Protein AF-0000000072504134 (afdb_homodimer)

pLDDT: mean 89.16, std 16.15, range [22.94, 98.81]

Structure (mmCIF, N/CA/C/O backbone):
data_AF-0000000072504134-m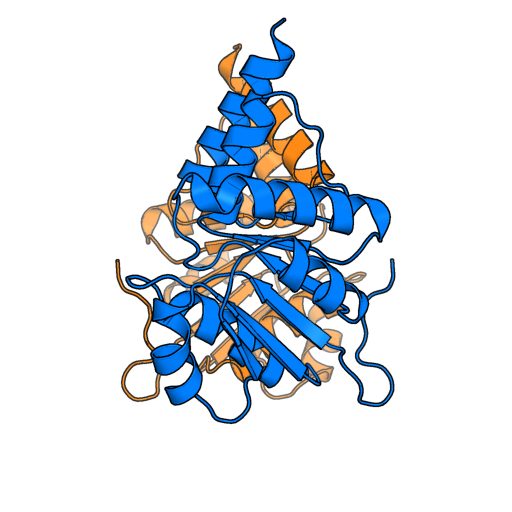odel_v1
#
loop_
_entity.id
_entity.type
_entity.pdbx_description
1 polymer 'ATP-dependent NAD(P)H-hydrate dehydratase'
#
loop_
_atom_site.group_PDB
_atom_site.id
_atom_site.type_symbol
_atom_site.label_atom_id
_atom_site.label_alt_id
_atom_site.label_comp_id
_atom_site.label_asym_id
_atom_site.label_entity_id
_atom_site.label_seq_id
_atom_site.pdbx_PDB_ins_code
_atom_site.Cartn_x
_atom_site.Cartn_y
_atom_site.Cartn_z
_atom_site.occupancy
_atom_site.B_iso_or_equiv
_atom_site.auth_seq_id
_atom_site.auth_comp_id
_atom_site.auth_asym_id
_atom_site.auth_atom_id
_atom_site.pdbx_PDB_model_num
ATOM 1 N N . SER A 1 1 ? -1.983 11.367 -15.93 1 22.95 1 SER A N 1
ATOM 2 C CA . SER A 1 1 ? -2.096 10.773 -14.602 1 22.95 1 SER A CA 1
ATOM 3 C C . SER A 1 1 ? -3.498 10.227 -14.367 1 22.95 1 SER A C 1
ATOM 5 O O . SER A 1 1 ? -4.441 10.992 -14.148 1 22.95 1 SER A O 1
ATOM 7 N N . THR A 1 2 ? -3.998 9.266 -15.164 1 30.47 2 THR A N 1
ATOM 8 C CA . THR A 1 2 ? -5.383 8.812 -15.227 1 30.47 2 THR A CA 1
ATOM 9 C C . THR A 1 2 ? -5.852 8.32 -13.859 1 30.47 2 THR A C 1
ATOM 11 O O . THR A 1 2 ? -5.316 7.348 -13.328 1 30.47 2 THR A O 1
ATOM 14 N N . GLY A 1 3 ? -6.027 9.164 -12.93 1 36.56 3 GLY A N 1
ATOM 15 C CA . GLY A 1 3 ? -6.859 8.82 -11.789 1 36.56 3 GLY A CA 1
ATOM 16 C C . GLY A 1 3 ? -8.016 7.914 -12.141 1 36.56 3 GLY A C 1
ATOM 17 O O . GLY A 1 3 ? -8.828 8.25 -13.008 1 36.56 3 GLY A O 1
ATOM 18 N N . THR A 1 4 ? -7.828 6.664 -12.227 1 39.88 4 THR A N 1
ATOM 19 C CA . THR A 1 4 ? -8.898 5.75 -12.594 1 39.88 4 THR A CA 1
ATOM 20 C C . THR A 1 4 ? -10.188 6.094 -11.852 1 39.88 4 THR A C 1
ATOM 22 O O . THR A 1 4 ? -10.305 5.844 -10.648 1 39.88 4 THR A O 1
ATOM 25 N N . VAL A 1 5 ? -10.664 7.25 -12.039 1 42.56 5 VAL A N 1
ATOM 26 C CA . VAL A 1 5 ? -11.992 7.613 -11.57 1 42.56 5 VAL A CA 1
ATOM 27 C C . VAL A 1 5 ? -13.039 6.695 -12.203 1 42.56 5 VAL A C 1
ATOM 29 O O . VAL A 1 5 ? -12.867 6.246 -13.336 1 42.56 5 VAL A O 1
ATOM 32 N N . CYS A 1 6 ? -13.695 6.008 -11.219 1 49.38 6 CYS A N 1
ATOM 33 C CA . CYS A 1 6 ? -14.859 5.238 -11.641 1 49.38 6 CYS A CA 1
ATOM 34 C C . CYS A 1 6 ? -15.727 6.047 -12.594 1 49.38 6 CYS A C 1
ATOM 36 O O . CYS A 1 6 ? -16.031 7.211 -12.336 1 49.38 6 CYS A O 1
ATOM 38 N N . PHE A 1 7 ? -15.461 5.977 -13.75 1 40.59 7 PHE A N 1
ATOM 39 C CA . PHE A 1 7 ? -16.312 6.652 -14.719 1 40.59 7 PHE A CA 1
ATOM 40 C C . PHE A 1 7 ? -17.656 5.93 -14.852 1 40.59 7 PHE A C 1
ATOM 42 O O . PHE A 1 7 ? -17.688 4.734 -15.148 1 40.59 7 PHE A O 1
ATOM 49 N N . GLN A 1 8 ? -18.641 6.715 -14.812 1 40.34 8 GLN A N 1
ATOM 50 C CA . GLN A 1 8 ? -20.031 6.383 -15.117 1 40.34 8 GLN A CA 1
ATOM 51 C C . GLN A 1 8 ? -20.406 5.016 -14.555 1 40.34 8 GLN A C 1
ATOM 53 O O . GLN A 1 8 ? -21.109 4.238 -15.211 1 40.34 8 GLN A O 1
ATOM 58 N N . GLY A 1 9 ? -19.734 4.551 -13.5 1 47.84 9 GLY A N 1
ATOM 59 C CA . GLY A 1 9 ? -20.172 3.324 -12.859 1 47.84 9 GLY A CA 1
ATOM 60 C C . GLY A 1 9 ? -19.188 2.18 -13.023 1 47.84 9 GLY A C 1
ATOM 61 O O . GLY A 1 9 ? -19.266 1.19 -12.289 1 47.84 9 GLY A O 1
ATOM 62 N N . SER A 1 10 ? -18.453 2.184 -14.133 1 56 10 SER A N 1
ATOM 63 C CA . SER A 1 10 ? -17.516 1.086 -14.359 1 56 10 SER A CA 1
ATOM 64 C C . SER A 1 10 ? -16.156 1.373 -13.719 1 56 10 SER A C 1
ATOM 66 O O . SER A 1 10 ? -15.508 2.359 -14.062 1 56 10 SER A O 1
ATOM 68 N N . CYS A 1 11 ? -15.875 0.73 -12.602 1 68.69 11 CYS A N 1
ATOM 69 C CA . CYS A 1 11 ? -14.664 1 -11.828 1 68.69 11 CYS A CA 1
ATOM 70 C C . CYS A 1 11 ? -13.586 -0.028 -12.133 1 68.69 11 CYS A C 1
ATOM 72 O O . CYS A 1 11 ? -12.633 -0.18 -11.367 1 68.69 11 CYS A O 1
ATOM 74 N N . GLY A 1 12 ? -13.742 -0.829 -13.086 1 90.31 12 GLY A N 1
ATOM 75 C CA . GLY A 1 12 ? -12.688 -1.562 -13.766 1 90.31 12 GLY A CA 1
ATOM 76 C C . GLY A 1 12 ? -12.555 -2.996 -13.289 1 90.31 12 GLY A C 1
ATOM 77 O O . GLY A 1 12 ? -13.297 -3.436 -12.414 1 90.31 12 GLY A O 1
ATOM 78 N N . LYS A 1 13 ? -11.734 -3.818 -13.984 1 97 13 LYS A N 1
ATOM 79 C CA . LYS A 1 13 ? -11.398 -5.215 -13.727 1 97 13 LYS A CA 1
ATOM 80 C C . LYS A 1 13 ? -10.031 -5.336 -13.062 1 97 13 LYS A C 1
ATOM 82 O O . LYS A 1 13 ? -9.047 -4.77 -13.539 1 97 13 LYS A O 1
ATOM 87 N N . ILE A 1 14 ? -10.07 -6.082 -11.914 1 97.88 14 ILE A N 1
ATOM 88 C CA . ILE A 1 14 ? -8.828 -6.211 -11.164 1 97.88 14 ILE A CA 1
ATOM 89 C C . ILE A 1 14 ? -8.43 -7.684 -11.078 1 97.88 14 ILE A C 1
ATOM 91 O O . ILE A 1 14 ? -9.289 -8.555 -10.891 1 97.88 14 ILE A O 1
ATOM 95 N N . ALA A 1 15 ? -7.164 -7.973 -11.234 1 98.75 15 ALA A N 1
ATOM 96 C CA . ALA A 1 15 ? -6.621 -9.312 -11.016 1 98.75 15 ALA A CA 1
ATOM 97 C C . ALA A 1 15 ? -5.707 -9.336 -9.789 1 98.75 15 ALA A C 1
ATOM 99 O O . ALA A 1 15 ? -4.82 -8.484 -9.648 1 98.75 15 ALA A O 1
ATOM 100 N N . VAL A 1 16 ? -6.004 -10.227 -8.945 1 98.81 16 VAL A N 1
ATOM 101 C CA . VAL A 1 16 ? -5.105 -10.539 -7.836 1 98.81 16 VAL A CA 1
ATOM 102 C C . VAL A 1 16 ? -4.418 -11.883 -8.086 1 98.81 16 VAL A C 1
ATOM 104 O O . VAL A 1 16 ? -5.078 -12.922 -8.172 1 98.81 16 VAL A O 1
ATOM 107 N N . ILE A 1 17 ? -3.115 -11.781 -8.289 1 98.81 17 ILE A N 1
ATOM 108 C CA . ILE A 1 17 ? -2.312 -12.984 -8.461 1 98.81 17 ILE A CA 1
ATOM 109 C C . ILE A 1 17 ? -1.691 -13.391 -7.125 1 98.81 17 ILE A C 1
ATOM 111 O O . ILE A 1 17 ? -0.789 -12.711 -6.625 1 98.81 17 ILE A O 1
ATOM 115 N N . GLY A 1 18 ? -2.213 -14.414 -6.555 1 98.44 18 GLY A N 1
ATOM 116 C CA . GLY A 1 18 ? -1.788 -14.844 -5.234 1 98.44 18 GLY A CA 1
ATOM 117 C C . GLY A 1 18 ? -2.588 -16.016 -4.703 1 98.44 18 GLY A C 1
ATOM 118 O O . GLY A 1 18 ? -3.59 -16.422 -5.301 1 98.44 18 GLY A O 1
ATOM 119 N N . GLY A 1 19 ? -2.174 -16.578 -3.662 1 97.75 19 GLY A N 1
ATOM 120 C CA . GLY A 1 19 ? -2.861 -17.703 -3.041 1 97.75 19 GLY A CA 1
ATOM 121 C C . GLY A 1 19 ? -2.127 -19.016 -3.203 1 97.75 19 GLY A C 1
ATOM 122 O O . GLY A 1 19 ? -1.785 -19.422 -4.32 1 97.75 19 GLY A O 1
ATOM 123 N N . SER A 1 20 ? -1.855 -19.578 -2.061 1 96 20 SER A N 1
ATOM 124 C CA . SER A 1 20 ? -1.272 -20.906 -1.947 1 96 20 SER A CA 1
ATOM 125 C C . SER A 1 20 ? -2.025 -21.75 -0.926 1 96 20 SER A C 1
ATOM 127 O O . SER A 1 20 ? -3.002 -21.297 -0.33 1 96 20 SER A O 1
ATOM 129 N N . VAL A 1 21 ? -1.596 -22.953 -0.816 1 91.44 21 VAL A N 1
ATOM 130 C CA . VAL A 1 21 ? -2.289 -23.891 0.056 1 91.44 21 VAL A CA 1
ATOM 131 C C . VAL A 1 21 ? -2.342 -23.344 1.478 1 91.44 21 VAL A C 1
ATOM 133 O O . VAL A 1 21 ? -3.361 -23.453 2.16 1 91.44 21 VAL A O 1
ATOM 136 N N . GLU A 1 22 ? -1.325 -22.656 1.869 1 93.25 22 GLU A N 1
ATOM 137 C CA . GLU A 1 22 ? -1.218 -22.203 3.25 1 93.25 22 GLU A CA 1
ATOM 138 C C . GLU A 1 22 ? -1.8 -20.797 3.408 1 93.25 22 GLU A C 1
ATOM 140 O O . GLU A 1 22 ? -2.162 -20.391 4.516 1 93.25 22 GLU A O 1
ATOM 145 N N . TYR A 1 23 ? -1.966 -20.062 2.295 1 95.69 23 TYR A N 1
ATOM 146 C CA . TYR A 1 23 ? -2.357 -18.656 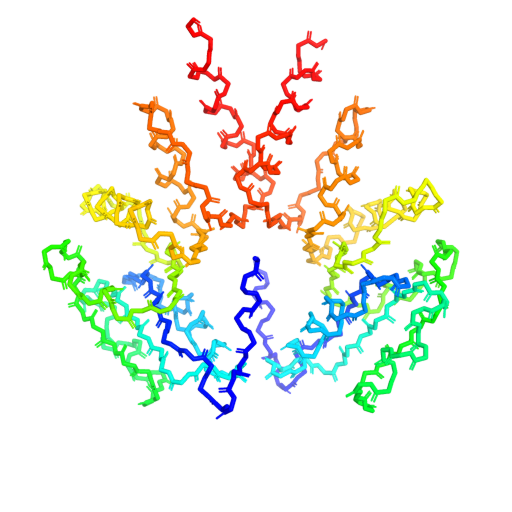2.387 1 95.69 23 TYR A CA 1
ATOM 147 C C . TYR A 1 23 ? -3.471 -18.344 1.397 1 95.69 23 TYR A C 1
ATOM 149 O O . TYR A 1 23 ? -3.213 -17.828 0.307 1 95.69 23 TYR A O 1
ATOM 157 N N . VAL A 1 24 ? -4.691 -18.516 1.845 1 97.38 24 VAL A N 1
ATOM 158 C CA . VAL A 1 24 ? -5.84 -18.328 0.964 1 97.38 24 VAL A CA 1
ATOM 159 C C . VAL A 1 24 ? -6.559 -17.031 1.332 1 97.38 24 VAL A C 1
ATOM 161 O O . VAL A 1 24 ? -7.242 -16.422 0.496 1 97.38 24 VAL A O 1
ATOM 164 N N . GLY A 1 25 ? -6.348 -16.531 2.551 1 97.19 25 GLY A N 1
ATOM 165 C CA . GLY A 1 25 ? -7.027 -15.336 3.025 1 97.19 25 GLY A CA 1
ATOM 166 C C . GLY A 1 25 ? -6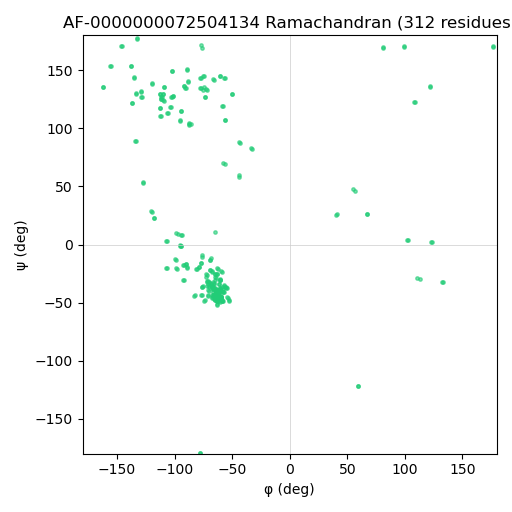.547 -14.062 2.344 1 97.19 25 GLY A C 1
ATOM 167 O O . GLY A 1 25 ? -7.359 -13.227 1.944 1 97.19 25 GLY A O 1
ATOM 168 N N . ALA A 1 26 ? -5.25 -13.984 2.107 1 97.56 26 ALA A N 1
ATOM 169 C CA . ALA A 1 26 ? -4.637 -12.758 1.61 1 97.56 26 ALA A CA 1
ATOM 170 C C . ALA A 1 26 ? -5.172 -12.398 0.225 1 97.56 26 ALA A C 1
ATOM 172 O O . ALA A 1 26 ? -5.672 -11.297 0.011 1 97.56 26 ALA A O 1
ATOM 173 N N . PRO A 1 27 ? -5.152 -13.328 -0.746 1 98.44 27 PRO A N 1
ATOM 174 C CA . PRO A 1 27 ? -5.691 -12.977 -2.059 1 98.44 27 PRO A CA 1
ATOM 175 C C . PRO A 1 27 ? -7.199 -12.711 -2.025 1 98.44 27 PRO A C 1
ATOM 177 O O . PRO A 1 27 ? -7.699 -11.867 -2.766 1 98.44 27 PRO A O 1
ATOM 180 N N . TYR A 1 28 ? -7.949 -13.445 -1.13 1 98.31 28 TYR A N 1
ATOM 181 C CA . TYR A 1 28 ? -9.383 -13.219 -0.981 1 98.31 28 TYR A CA 1
ATOM 182 C C . TYR A 1 28 ? -9.664 -11.797 -0.515 1 98.31 28 TYR A C 1
ATOM 184 O O . TYR A 1 28 ? -10.461 -11.086 -1.133 1 98.31 28 TYR A O 1
ATOM 192 N N . PHE A 1 29 ? -8.953 -11.352 0.458 1 97 29 PHE A N 1
ATOM 193 C CA . PHE A 1 29 ? -9.219 -10.039 1.026 1 97 29 PHE A CA 1
ATOM 194 C C . PHE A 1 29 ? -8.82 -8.938 0.05 1 97 29 PHE A C 1
ATOM 196 O O . PHE A 1 29 ? -9.484 -7.898 -0.024 1 97 29 PHE A O 1
ATOM 203 N N . ALA A 1 30 ? -7.738 -9.195 -0.676 1 97.75 30 ALA A N 1
ATOM 204 C CA . ALA A 1 30 ? -7.336 -8.211 -1.678 1 97.75 30 ALA A CA 1
ATOM 205 C C . ALA A 1 30 ? -8.414 -8.047 -2.746 1 97.75 30 ALA A C 1
ATOM 207 O O . ALA A 1 30 ? -8.805 -6.926 -3.076 1 97.75 30 ALA A O 1
ATOM 208 N N . ALA A 1 31 ? -8.969 -9.125 -3.162 1 98.25 31 ALA A N 1
ATOM 209 C CA . ALA A 1 31 ? -9.938 -9.102 -4.254 1 98.25 31 ALA A CA 1
ATOM 210 C C . ALA A 1 31 ? -11.289 -8.586 -3.773 1 98.25 31 ALA A C 1
ATOM 212 O O . ALA A 1 31 ? -11.898 -7.73 -4.422 1 98.25 31 ALA A O 1
ATOM 213 N N . ILE A 1 32 ? -11.711 -9.047 -2.611 1 97.62 32 ILE A N 1
ATOM 214 C CA . ILE A 1 32 ? -13.023 -8.664 -2.115 1 97.62 32 ILE A CA 1
ATOM 215 C C . ILE A 1 32 ? -13.039 -7.176 -1.776 1 97.62 32 ILE A C 1
ATOM 217 O O . ILE A 1 32 ? -14.055 -6.5 -1.95 1 97.62 32 ILE A O 1
ATOM 221 N N . SER A 1 33 ? -11.922 -6.672 -1.264 1 96.56 33 SER A N 1
ATOM 222 C CA . SER A 1 33 ? -11.805 -5.25 -0.966 1 96.56 33 SER A CA 1
ATOM 223 C C . SER A 1 33 ? -11.961 -4.406 -2.227 1 96.56 33 SER A C 1
ATOM 225 O O . SER A 1 33 ? -12.617 -3.359 -2.199 1 96.56 33 SER A O 1
ATOM 227 N N . ALA A 1 34 ? -11.398 -4.883 -3.334 1 96.5 34 ALA A N 1
ATOM 228 C CA . ALA A 1 34 ? -11.531 -4.16 -4.598 1 96.5 34 ALA A CA 1
ATOM 229 C C . ALA A 1 34 ? -12.992 -4.07 -5.023 1 96.5 34 ALA A C 1
ATOM 231 O O . ALA A 1 34 ? -13.453 -3.014 -5.457 1 96.5 34 ALA A O 1
ATOM 232 N N . LEU A 1 35 ? -13.711 -5.168 -4.848 1 95.94 35 LEU A N 1
ATOM 233 C CA . LEU A 1 35 ? -15.133 -5.164 -5.184 1 95.94 35 LEU A CA 1
ATOM 234 C C . LEU A 1 35 ? -15.898 -4.199 -4.285 1 95.94 35 LEU A C 1
ATOM 236 O O . LEU A 1 35 ? -16.703 -3.402 -4.773 1 95.94 35 LEU A O 1
ATOM 240 N N . LYS A 1 36 ? -15.578 -4.238 -3.027 1 94.19 36 LYS A N 1
ATOM 241 C CA . LYS A 1 36 ? -16.266 -3.389 -2.062 1 94.19 36 LYS A CA 1
ATOM 242 C C . LYS A 1 36 ? -16 -1.912 -2.338 1 94.19 36 LYS A C 1
ATOM 244 O O . LYS A 1 36 ? -16.812 -1.052 -2.008 1 94.19 36 LYS A O 1
ATOM 249 N N . LEU A 1 37 ? -14.922 -1.701 -2.945 1 94.5 37 LEU A N 1
ATOM 250 C CA . LEU A 1 37 ? -14.539 -0.317 -3.199 1 94.5 37 LEU A CA 1
ATOM 251 C C . LEU A 1 37 ? -14.984 0.122 -4.59 1 94.5 37 LEU A C 1
ATOM 253 O O . LEU A 1 37 ? -14.633 1.217 -5.043 1 94.5 37 LEU A O 1
ATOM 257 N N . GLY A 1 38 ? -15.617 -0.753 -5.379 1 92.31 38 GLY A N 1
ATOM 258 C CA . GLY A 1 38 ? -16.312 -0.288 -6.566 1 92.31 38 GLY A CA 1
ATOM 259 C C . GLY A 1 38 ? -15.828 -0.95 -7.84 1 92.31 38 GLY A C 1
ATOM 260 O O . GLY A 1 38 ? -16.281 -0.617 -8.938 1 92.31 38 GLY A O 1
ATOM 261 N N . ALA A 1 39 ? -14.859 -1.897 -7.723 1 95.62 39 ALA A N 1
ATOM 262 C CA . ALA A 1 39 ? -14.461 -2.639 -8.914 1 95.62 39 ALA A CA 1
ATOM 263 C C . ALA A 1 39 ? -15.633 -3.406 -9.508 1 95.62 39 ALA A C 1
ATOM 265 O O . ALA A 1 39 ? -16.484 -3.92 -8.773 1 95.62 39 ALA A O 1
ATOM 266 N N . ASP A 1 40 ? -15.641 -3.492 -10.867 1 96.19 40 ASP A N 1
ATOM 267 C CA . ASP A 1 40 ? -16.703 -4.219 -11.547 1 96.19 40 ASP A CA 1
ATOM 268 C C . ASP A 1 40 ? -16.531 -5.727 -11.391 1 96.19 40 ASP A C 1
ATOM 270 O O . ASP A 1 40 ? -17.5 -6.441 -11.109 1 96.19 40 ASP A O 1
ATOM 274 N N . LEU A 1 41 ? -15.336 -6.164 -11.641 1 97.12 41 LEU A N 1
ATOM 275 C CA . LEU A 1 41 ? -14.992 -7.578 -11.539 1 97.12 41 LEU A CA 1
ATOM 276 C C . LEU A 1 41 ? -13.656 -7.758 -10.82 1 97.12 41 LEU A C 1
ATOM 278 O O . LEU A 1 41 ? -12.766 -6.918 -10.93 1 97.12 41 LEU A O 1
ATOM 282 N N . ALA A 1 42 ? -13.602 -8.789 -10.07 1 98.19 42 ALA A N 1
ATOM 283 C CA . ALA A 1 42 ? -12.359 -9.148 -9.398 1 98.19 42 ALA A CA 1
ATOM 284 C C . ALA A 1 42 ? -12.008 -10.609 -9.648 1 98.19 42 ALA A C 1
ATOM 286 O O . ALA A 1 42 ? -12.82 -11.508 -9.414 1 98.19 42 ALA A O 1
ATOM 287 N N . TYR A 1 43 ? -10.797 -10.812 -10.125 1 98.69 43 TYR A N 1
ATOM 288 C CA . TYR A 1 43 ? -10.25 -12.133 -10.414 1 98.69 43 TYR A CA 1
ATOM 289 C C . TYR A 1 43 ? -9.164 -12.508 -9.406 1 98.69 43 TYR A C 1
ATOM 291 O O . TYR A 1 43 ? -8.344 -11.664 -9.031 1 98.69 43 TYR A O 1
ATOM 299 N N . VAL A 1 44 ? -9.273 -13.695 -8.992 1 98.81 44 VAL A N 1
ATOM 300 C CA . VAL A 1 44 ? -8.172 -14.266 -8.234 1 98.81 44 VAL A CA 1
ATOM 301 C C . VAL A 1 44 ? -7.52 -15.391 -9.039 1 98.81 44 VAL A C 1
ATOM 303 O O . VAL A 1 44 ? -8.18 -16.359 -9.398 1 98.81 44 VAL A O 1
ATOM 306 N N . ILE A 1 45 ? -6.266 -15.195 -9.359 1 98.81 45 ILE A N 1
ATOM 307 C CA . ILE A 1 45 ? -5.457 -16.219 -10.016 1 98.81 45 ILE A CA 1
ATOM 308 C C . ILE A 1 45 ? -4.508 -16.844 -9 1 98.81 45 ILE A C 1
ATOM 310 O O . ILE A 1 45 ? -3.652 -16.172 -8.43 1 98.81 45 ILE A O 1
ATOM 314 N N . CYS A 1 46 ? -4.668 -18.156 -8.781 1 98.62 46 CYS A N 1
ATOM 315 C CA . CYS A 1 46 ? -3.998 -18.734 -7.625 1 98.62 46 CYS A CA 1
ATOM 316 C C . CYS A 1 46 ? -3.549 -20.172 -7.914 1 98.62 46 CYS A C 1
ATOM 318 O O . CYS A 1 46 ? -3.803 -20.688 -9 1 98.62 46 CYS A O 1
ATOM 320 N N . ALA A 1 47 ? -2.773 -20.688 -7.004 1 98.06 47 ALA A N 1
ATOM 321 C CA . ALA A 1 47 ? -2.416 -22.109 -7.09 1 98.06 47 ALA A CA 1
ATOM 322 C C . ALA A 1 47 ? -3.662 -22.984 -7.121 1 98.06 47 ALA A C 1
ATOM 324 O O . ALA A 1 47 ? -4.637 -22.719 -6.414 1 98.06 47 ALA A O 1
ATOM 325 N N . PRO A 1 48 ? -3.578 -24.047 -7.91 1 97.75 48 PRO A N 1
ATOM 326 C CA . PRO A 1 48 ? -4.754 -24.906 -8.055 1 97.75 48 PRO A CA 1
ATOM 327 C C . PRO A 1 48 ? -5.293 -25.406 -6.711 1 97.75 48 PRO A C 1
ATOM 329 O O . PRO A 1 48 ? -6.508 -25.469 -6.512 1 97.75 48 PRO A O 1
ATOM 332 N N . GLU A 1 49 ? -4.426 -25.719 -5.762 1 97.44 49 GLU A N 1
ATOM 333 C CA . GLU A 1 49 ? -4.816 -26.281 -4.477 1 97.44 49 GLU A CA 1
ATOM 334 C C . GLU A 1 49 ? -5.559 -25.266 -3.625 1 97.44 49 GLU A C 1
ATOM 336 O O . GLU A 1 49 ? -6.34 -25.625 -2.744 1 97.44 49 GLU A O 1
ATOM 341 N N . ALA A 1 50 ? -5.359 -23.969 -3.916 1 98.06 50 ALA A N 1
ATOM 342 C CA . ALA A 1 50 ? -5.957 -22.906 -3.125 1 98.06 50 ALA A CA 1
ATOM 343 C C . ALA A 1 50 ? -7.336 -22.531 -3.662 1 98.06 50 ALA A C 1
ATOM 345 O O . ALA A 1 50 ? -8.148 -21.938 -2.947 1 98.06 50 ALA A O 1
ATOM 346 N N . ALA A 1 51 ? -7.652 -22.828 -4.848 1 98.44 51 ALA A N 1
ATOM 347 C CA . ALA A 1 51 ? -8.789 -22.312 -5.598 1 98.44 51 ALA A CA 1
ATOM 348 C C . ALA A 1 51 ? -10.109 -22.719 -4.953 1 98.44 51 ALA A C 1
ATOM 350 O O . ALA A 1 51 ? -10.984 -21.875 -4.734 1 98.44 51 ALA A O 1
ATOM 351 N N . PRO A 1 52 ? -10.281 -24.031 -4.602 1 98.12 52 PRO A N 1
ATOM 352 C CA . PRO A 1 52 ? -11.57 -24.406 -4.023 1 98.12 52 PRO A CA 1
ATOM 353 C C . PRO A 1 52 ? -11.906 -23.641 -2.752 1 98.12 52 PRO A C 1
ATOM 355 O O . PRO A 1 52 ? -13.055 -23.219 -2.561 1 98.12 52 PRO A O 1
ATOM 358 N N . VAL A 1 53 ? -10.922 -23.453 -1.939 1 98.25 53 VAL A N 1
ATOM 359 C CA . VAL A 1 53 ? -11.141 -22.75 -0.675 1 98.25 53 VAL A CA 1
ATOM 360 C C . VAL A 1 53 ? -11.484 -21.281 -0.943 1 98.25 53 VAL A C 1
ATOM 362 O O . VAL A 1 53 ? -12.469 -20.766 -0.402 1 98.25 53 VAL A O 1
ATOM 365 N N . ILE A 1 54 ? -10.766 -20.609 -1.826 1 98.25 54 ILE A N 1
ATOM 366 C CA . ILE A 1 54 ? -11 -19.203 -2.121 1 98.25 54 ILE A CA 1
ATOM 367 C C . ILE A 1 54 ? -12.383 -19.031 -2.736 1 98.25 54 ILE A C 1
ATOM 369 O O . ILE A 1 54 ? -13.102 -18.078 -2.404 1 98.25 54 ILE A O 1
ATOM 373 N N . LYS A 1 55 ? -12.766 -19.922 -3.609 1 97.81 55 LYS A N 1
ATOM 374 C CA . LYS A 1 55 ? -14.07 -19.875 -4.262 1 97.81 55 LYS A CA 1
ATOM 375 C C . LYS A 1 55 ? -15.203 -19.953 -3.236 1 97.81 55 LYS A C 1
ATOM 377 O O . LYS A 1 55 ? -16.281 -19.406 -3.447 1 97.81 55 LYS A O 1
ATOM 382 N N . SER A 1 56 ? -14.945 -20.609 -2.182 1 98.12 56 SER A N 1
ATOM 383 C CA . SER A 1 56 ? -15.992 -20.844 -1.189 1 98.12 56 SER A CA 1
ATOM 384 C C . SER A 1 56 ? -16.219 -19.609 -0.325 1 98.12 56 SER A C 1
ATOM 386 O O . SER A 1 56 ? -17.25 -19.5 0.349 1 98.12 56 SER A O 1
ATOM 388 N N . PHE A 1 57 ? -15.273 -18.75 -0.306 1 97.5 57 PHE A N 1
ATOM 389 C CA . PHE A 1 57 ? -15.367 -17.578 0.555 1 97.5 57 PHE A CA 1
ATOM 390 C C . PHE A 1 57 ? -16.422 -16.609 0.036 1 97.5 57 PHE A C 1
ATOM 392 O O . PHE A 1 57 ? -17.031 -15.867 0.813 1 97.5 57 PHE A O 1
ATOM 399 N N . SER A 1 58 ? -16.625 -16.562 -1.354 1 97 58 SER A N 1
ATOM 400 C CA . SER A 1 58 ? -17.547 -15.594 -1.933 1 97 58 SER A CA 1
ATOM 401 C C . SER A 1 58 ? -17.938 -15.984 -3.354 1 97 58 SER A C 1
ATOM 403 O O . SER A 1 58 ? -17.078 -16.25 -4.191 1 97 58 SER A O 1
ATOM 405 N N . PRO A 1 59 ? -19.188 -15.906 -3.705 1 96.69 59 PRO A N 1
ATOM 406 C CA . PRO A 1 59 ? -19.625 -16.172 -5.078 1 96.69 59 PRO A CA 1
ATOM 407 C C . PRO A 1 59 ? -19.312 -15.016 -6.027 1 96.69 59 PRO A C 1
ATOM 409 O O . PRO A 1 59 ? -19.438 -15.164 -7.246 1 96.69 59 PRO A O 1
ATOM 412 N N . GLU A 1 60 ? -18.922 -13.914 -5.504 1 97.19 60 GLU A N 1
ATOM 413 C CA . GLU A 1 60 ? -18.734 -12.711 -6.312 1 97.19 60 GLU A CA 1
ATOM 414 C C . GLU A 1 60 ? -17.375 -12.742 -7.031 1 97.19 60 GLU A C 1
ATOM 416 O O . GLU A 1 60 ? -17.172 -12.016 -8.008 1 97.19 60 GLU A O 1
ATOM 421 N N . LEU A 1 61 ? -16.5 -13.555 -6.488 1 97.88 61 LEU A N 1
ATOM 422 C CA . LEU A 1 61 ? -15.148 -13.586 -7.043 1 97.88 61 LEU A CA 1
ATOM 423 C C . LEU A 1 61 ? -15.055 -14.602 -8.18 1 97.88 61 LEU A C 1
ATOM 425 O O . LEU A 1 61 ? -15.641 -15.68 -8.109 1 97.88 61 LEU A O 1
ATOM 429 N N . ILE A 1 62 ? -14.336 -14.203 -9.18 1 98.44 62 ILE A N 1
ATOM 430 C CA . ILE A 1 62 ? -13.969 -15.141 -10.234 1 98.44 62 ILE A CA 1
ATOM 431 C C . ILE A 1 62 ? -12.594 -15.727 -9.945 1 98.44 62 ILE A C 1
ATOM 433 O O . ILE A 1 62 ? -11.594 -15 -9.945 1 98.44 62 ILE A O 1
ATOM 437 N N . VAL A 1 63 ? -12.562 -17 -9.703 1 98.69 63 VAL A N 1
ATOM 438 C CA . VAL A 1 63 ? -11.32 -17.641 -9.273 1 98.69 63 VAL A CA 1
ATOM 439 C C . VAL A 1 63 ? -10.781 -18.531 -10.391 1 98.69 63 VAL A C 1
ATOM 441 O O . VAL A 1 63 ? -11.484 -19.422 -10.883 1 98.69 63 VAL A O 1
ATOM 444 N N . HIS A 1 64 ? -9.562 -18.266 -10.789 1 98.38 64 HIS A N 1
ATOM 445 C CA . HIS A 1 64 ? -8.875 -19.016 -11.828 1 98.38 64 HIS A CA 1
ATOM 446 C C . HIS A 1 64 ? -7.711 -19.828 -11.258 1 98.38 64 HIS A C 1
ATOM 448 O O . HIS A 1 64 ? -6.672 -19.25 -10.914 1 98.38 64 HIS A O 1
ATOM 454 N N . PRO A 1 65 ? -7.836 -21.156 -11.234 1 98.19 65 PRO A N 1
ATOM 455 C CA . PRO A 1 65 ? -6.734 -21.984 -10.742 1 98.19 65 PRO A CA 1
ATOM 456 C C . PRO A 1 65 ? -5.613 -22.141 -11.766 1 98.19 65 PRO A C 1
ATOM 458 O O . PRO A 1 65 ? -5.879 -22.375 -12.953 1 98.19 65 PRO A O 1
ATOM 461 N N . GLY A 1 66 ? -4.363 -21.984 -11.312 1 97.69 66 GLY A N 1
ATOM 462 C CA . GLY A 1 66 ? -3.199 -22.188 -12.156 1 97.69 66 GLY A CA 1
ATOM 463 C C . GLY A 1 66 ? -2.307 -20.969 -12.258 1 97.69 66 GLY A C 1
ATOM 464 O O . GLY A 1 66 ? -2.793 -19.859 -12.469 1 97.69 66 GLY A O 1
ATOM 465 N N . LEU A 1 67 ? -1.056 -21.219 -12.141 1 97.88 67 LEU A N 1
ATOM 466 C CA . LEU A 1 67 ? -0.092 -20.125 -12.156 1 97.88 67 LEU A CA 1
ATOM 467 C C . LEU A 1 67 ? 0.863 -20.25 -13.344 1 97.88 67 LEU A C 1
ATOM 469 O O . LEU A 1 67 ? 1.967 -19.703 -13.32 1 97.88 67 LEU A O 1
ATOM 473 N N . ASP A 1 68 ? 0.4 -20.953 -14.32 1 97.5 68 ASP A N 1
ATOM 474 C CA . ASP A 1 68 ? 1.185 -21.047 -15.547 1 97.5 68 ASP A CA 1
ATOM 475 C C . ASP A 1 68 ? 1.127 -19.75 -16.344 1 97.5 68 ASP A C 1
ATOM 477 O O . ASP A 1 68 ? 0.045 -19.297 -16.719 1 97.5 68 ASP A O 1
ATOM 481 N N . PRO A 1 69 ? 2.273 -19.219 -16.688 1 97.94 69 PRO A N 1
ATOM 482 C CA . PRO A 1 69 ? 2.293 -17.953 -17.406 1 97.94 69 PRO A CA 1
ATOM 483 C C . PRO A 1 69 ? 1.482 -18 -18.703 1 97.94 69 PRO A C 1
ATOM 485 O O . PRO A 1 69 ? 0.822 -17.031 -19.062 1 97.94 69 PRO A O 1
ATOM 488 N N . ASP A 1 70 ? 1.515 -19.109 -19.375 1 97.62 70 ASP A N 1
ATOM 489 C CA . ASP A 1 70 ? 0.833 -19.219 -20.656 1 97.62 70 ASP A CA 1
ATOM 490 C C . ASP A 1 70 ? -0.678 -19.078 -20.484 1 97.62 70 ASP A C 1
ATOM 492 O O . ASP A 1 70 ? -1.369 -18.625 -21.406 1 97.62 70 ASP A O 1
ATOM 496 N N . SER A 1 71 ? -1.143 -19.422 -19.391 1 97.25 71 SER A N 1
ATOM 497 C CA . SER A 1 71 ? -2.572 -19.328 -19.109 1 97.25 71 SER A CA 1
ATOM 498 C C . SER A 1 71 ? -2.924 -18 -18.453 1 97.25 71 SER A C 1
ATOM 500 O O . SER A 1 71 ? -4.023 -17.484 -18.656 1 97.25 71 SER A O 1
ATOM 502 N N . VAL A 1 72 ? -2.031 -17.422 -17.703 1 98.44 72 VAL A N 1
ATOM 503 C CA . VAL A 1 72 ? -2.301 -16.25 -16.875 1 98.44 72 VAL A CA 1
ATOM 504 C C . VAL A 1 72 ? -2.197 -14.984 -17.734 1 98.44 72 VAL A C 1
ATOM 506 O O . VAL A 1 72 ? -3.076 -14.125 -17.688 1 98.44 72 VAL A O 1
ATOM 509 N N . ILE A 1 73 ? -1.172 -14.867 -18.578 1 98.31 73 ILE A N 1
ATOM 510 C CA . ILE A 1 73 ? -0.834 -13.625 -19.266 1 98.31 73 ILE A CA 1
ATOM 511 C C . ILE A 1 73 ? -1.984 -13.219 -20.172 1 98.31 73 ILE A C 1
ATOM 513 O O . ILE A 1 73 ? -2.412 -12.062 -20.172 1 98.31 73 ILE A O 1
ATOM 517 N N . PRO A 1 74 ? -2.623 -14.133 -20.922 1 98.19 74 PRO A N 1
ATOM 518 C CA . PRO A 1 74 ? -3.758 -13.742 -21.75 1 98.19 74 PRO A CA 1
ATOM 519 C C . PRO A 1 74 ? -4.922 -13.172 -20.953 1 98.19 74 PRO A C 1
ATOM 521 O O . PRO A 1 74 ? -5.637 -12.289 -21.422 1 98.19 74 PRO A O 1
ATOM 524 N N . LYS A 1 75 ? -5.109 -13.602 -19.75 1 97.75 75 LYS A N 1
ATOM 525 C CA . LYS A 1 75 ? -6.195 -13.125 -18.891 1 97.75 75 LYS A CA 1
ATOM 526 C C . LYS A 1 75 ? -5.938 -11.703 -18.422 1 97.75 75 LYS A C 1
ATOM 528 O O . LYS A 1 75 ? -6.879 -10.953 -18.125 1 97.75 75 LYS A O 1
ATOM 533 N N . LEU A 1 76 ? -4.672 -11.336 -18.359 1 98.06 76 LEU A N 1
ATOM 534 C CA . LEU A 1 76 ? -4.301 -10.023 -17.844 1 98.06 76 LEU A CA 1
ATOM 535 C C . LEU A 1 76 ? -4.562 -8.93 -18.875 1 98.06 76 LEU A C 1
ATOM 537 O O . LEU A 1 76 ? -4.641 -7.75 -18.531 1 98.06 76 LEU A O 1
ATOM 541 N N . GLU A 1 77 ? -4.746 -9.273 -20.078 1 97.31 77 GLU A N 1
ATOM 542 C CA . GLU A 1 77 ? -4.941 -8.32 -21.172 1 97.31 77 GLU A CA 1
ATOM 543 C C . GLU A 1 77 ? -6.215 -7.5 -20.953 1 97.31 77 GLU A C 1
ATOM 545 O O . GLU A 1 77 ? -6.312 -6.367 -21.438 1 97.31 77 GLU A O 1
ATOM 550 N N . ARG A 1 78 ? -7.094 -7.984 -20.156 1 94.19 78 ARG A N 1
ATOM 551 C CA . ARG A 1 78 ? -8.391 -7.328 -20.016 1 94.19 78 ARG A CA 1
ATOM 552 C C . ARG A 1 78 ? -8.484 -6.621 -18.656 1 94.19 78 ARG A C 1
ATOM 554 O O . ARG A 1 78 ? -9.531 -6.066 -18.328 1 94.19 78 ARG A O 1
ATOM 561 N N . MET A 1 79 ? -7.426 -6.676 -17.953 1 96.5 79 MET A N 1
ATOM 562 C CA . MET A 1 79 ? -7.453 -6.117 -16.609 1 96.5 79 MET A CA 1
ATOM 563 C C . MET A 1 79 ? -7.082 -4.641 -16.625 1 96.5 79 MET A C 1
ATOM 565 O O . MET A 1 79 ? -6.273 -4.207 -17.438 1 96.5 79 MET A O 1
ATOM 569 N N . ASP A 1 80 ? -7.648 -3.984 -15.648 1 95.75 80 ASP A N 1
ATOM 570 C CA . ASP A 1 80 ? -7.352 -2.562 -15.492 1 95.75 80 ASP A CA 1
ATOM 571 C C . ASP A 1 80 ? -6.297 -2.336 -14.414 1 95.75 80 ASP A C 1
ATOM 573 O O . ASP A 1 80 ? -5.684 -1.267 -14.352 1 95.75 80 ASP A O 1
ATOM 577 N N . ALA A 1 81 ? -6.098 -3.283 -13.539 1 96.25 81 ALA A N 1
ATOM 578 C CA . ALA A 1 81 ? -5.082 -3.24 -12.484 1 96.25 81 ALA A CA 1
ATOM 579 C C . ALA A 1 81 ? -4.711 -4.645 -12.023 1 96.25 81 ALA A C 1
ATOM 581 O O . ALA A 1 81 ? -5.512 -5.578 -12.141 1 96.25 81 ALA A O 1
ATOM 582 N N . ILE A 1 82 ? -3.508 -4.77 -11.523 1 97.25 82 ILE A N 1
ATOM 583 C CA . ILE A 1 82 ? -2.994 -6.07 -11.109 1 97.25 82 ILE A CA 1
ATOM 584 C C . ILE A 1 82 ? -2.338 -5.945 -9.734 1 97.25 82 ILE A C 1
ATOM 586 O O . ILE A 1 82 ? -1.601 -4.992 -9.477 1 97.25 82 ILE A O 1
ATOM 590 N N . VAL A 1 83 ? -2.689 -6.785 -8.859 1 98.25 83 VAL A N 1
ATOM 591 C CA . VAL A 1 83 ? -2.002 -6.992 -7.59 1 98.25 83 VAL A CA 1
ATOM 592 C C . VAL A 1 83 ? -1.301 -8.344 -7.598 1 98.25 83 VAL A C 1
ATOM 594 O O . VAL A 1 83 ? -1.904 -9.359 -7.949 1 98.25 83 VAL A O 1
ATOM 597 N N . MET A 1 84 ? -0.053 -8.391 -7.262 1 97.94 84 MET A N 1
ATOM 598 C CA . MET A 1 84 ? 0.665 -9.664 -7.23 1 97.94 84 MET A CA 1
ATOM 599 C C . MET A 1 84 ? 1.392 -9.844 -5.902 1 97.94 84 MET A C 1
ATOM 601 O O . MET A 1 84 ? 2.057 -8.922 -5.422 1 97.94 84 MET A O 1
ATOM 605 N N . GLY A 1 85 ? 1.167 -11.047 -5.383 1 98.19 85 GLY A N 1
ATOM 606 C CA . GLY A 1 85 ? 2.029 -11.352 -4.25 1 98.19 85 GLY A CA 1
ATOM 607 C C . GLY A 1 85 ? 1.274 -11.906 -3.055 1 98.19 85 GLY A C 1
ATOM 608 O O . GLY A 1 85 ? 1.8 -12.734 -2.311 1 98.19 85 GLY A O 1
ATOM 609 N N . PRO A 1 86 ? 0.029 -11.492 -2.822 1 98.38 86 PRO A N 1
ATOM 610 C CA . PRO A 1 86 ? -0.707 -11.922 -1.631 1 98.38 86 PRO A CA 1
ATOM 611 C C . PRO A 1 86 ? -0.794 -13.438 -1.51 1 98.38 86 PRO A C 1
ATOM 613 O O . PRO A 1 86 ? -1.518 -14.086 -2.273 1 98.38 86 PRO A O 1
ATOM 616 N N . GLY A 1 87 ? -0.065 -13.945 -0.605 1 97.44 87 GLY A N 1
ATOM 617 C CA . GLY A 1 87 ? -0.12 -15.367 -0.329 1 97.44 87 GLY A CA 1
ATOM 618 C C . GLY A 1 87 ? 0.408 -16.219 -1.469 1 97.44 87 GLY A C 1
ATOM 619 O O . GLY A 1 87 ? 0.001 -17.375 -1.632 1 97.44 87 GLY A O 1
ATOM 620 N N . LEU A 1 88 ? 1.225 -15.734 -2.236 1 97.12 88 LEU A N 1
ATOM 621 C CA . LEU A 1 88 ? 1.709 -16.406 -3.443 1 97.12 88 LEU A CA 1
ATOM 622 C C . LEU A 1 88 ? 2.625 -17.562 -3.09 1 97.12 88 LEU A C 1
ATOM 624 O O . LEU A 1 88 ? 2.643 -18.578 -3.793 1 97.12 88 LEU A O 1
ATOM 628 N N . GLY A 1 89 ? 3.309 -17.438 -2.041 1 95.06 89 GLY A N 1
ATOM 629 C CA . GLY A 1 89 ? 4.371 -18.375 -1.735 1 95.06 89 GLY A CA 1
ATOM 630 C C . GLY A 1 89 ? 5.66 -18.078 -2.475 1 95.06 89 GLY A C 1
ATOM 631 O O . GLY A 1 89 ? 5.676 -17.297 -3.418 1 95.06 89 GLY A O 1
ATOM 632 N N . ARG A 1 90 ? 6.699 -18.781 -2.057 1 95 90 ARG A N 1
ATOM 633 C CA . ARG A 1 90 ? 8.016 -18.438 -2.578 1 95 90 ARG A CA 1
ATOM 634 C C . ARG A 1 90 ? 8.641 -19.641 -3.295 1 95 90 ARG A C 1
ATOM 636 O O . ARG A 1 90 ? 9.867 -19.766 -3.35 1 95 90 ARG A O 1
ATOM 643 N N . SER A 1 91 ? 7.781 -20.422 -3.807 1 93.62 91 SER A N 1
ATOM 644 C CA . SER A 1 91 ? 8.258 -21.578 -4.578 1 93.62 91 SER A CA 1
ATOM 645 C C . SER A 1 91 ? 8.961 -21.125 -5.852 1 93.62 91 SER A C 1
ATOM 647 O O . SER A 1 91 ? 8.5 -20.219 -6.535 1 93.62 91 SER A O 1
ATOM 649 N N . PRO A 1 92 ? 10.055 -21.828 -6.242 1 93.06 92 PRO A N 1
ATOM 650 C CA . PRO A 1 92 ? 10.75 -21.5 -7.492 1 93.06 92 PRO A CA 1
ATOM 651 C C . PRO A 1 92 ? 9.844 -21.625 -8.719 1 93.06 92 PRO A C 1
ATOM 653 O O . PRO A 1 92 ? 10.102 -20.984 -9.742 1 93.06 92 PRO A O 1
ATOM 656 N N . GLN A 1 93 ? 8.859 -22.375 -8.578 1 92.5 93 GLN A N 1
ATOM 657 C CA . GLN A 1 93 ? 7.957 -22.625 -9.695 1 92.5 93 GLN A CA 1
ATOM 658 C C . GLN A 1 93 ? 7.152 -21.375 -10.031 1 92.5 93 GLN A C 1
ATOM 660 O O . GLN A 1 93 ? 6.559 -21.281 -11.109 1 92.5 93 GLN A O 1
ATOM 665 N N . VAL A 1 94 ? 7.145 -20.375 -9.172 1 95.25 94 VAL A N 1
ATOM 666 C CA . VAL A 1 94 ? 6.367 -19.156 -9.367 1 95.25 94 VAL A CA 1
ATOM 667 C C . VAL A 1 94 ? 7.203 -18.125 -10.117 1 95.25 94 VAL A C 1
ATOM 669 O O . VAL A 1 94 ? 6.664 -17.172 -10.688 1 95.25 94 VAL A O 1
ATOM 672 N N . GLU A 1 95 ? 8.492 -18.312 -10.156 1 93.5 95 GLU A N 1
ATOM 673 C CA . GLU A 1 95 ? 9.43 -17.328 -10.68 1 93.5 95 GLU A CA 1
ATOM 674 C C . GLU A 1 95 ? 9.156 -17.016 -12.148 1 93.5 95 GLU A C 1
ATOM 676 O O . GLU A 1 95 ? 9.109 -15.852 -12.547 1 93.5 95 GLU A O 1
ATOM 681 N N . PRO A 1 96 ? 8.914 -18.062 -12.953 1 95.19 96 PRO A N 1
ATOM 682 C CA . PRO A 1 96 ? 8.625 -17.75 -14.359 1 95.19 96 PRO A CA 1
ATOM 683 C C . PRO A 1 96 ? 7.387 -16.875 -14.531 1 95.19 96 PRO A C 1
ATOM 685 O O . PRO A 1 96 ? 7.363 -15.992 -15.383 1 95.19 96 PRO A O 1
ATOM 688 N N . LEU A 1 97 ? 6.402 -17.109 -13.734 1 96.81 97 LEU A N 1
ATOM 689 C CA . LEU A 1 97 ? 5.203 -16.281 -13.797 1 96.81 97 LEU A CA 1
ATOM 690 C C . LEU A 1 97 ? 5.523 -14.836 -13.398 1 96.81 97 LEU A C 1
ATOM 692 O O . LEU A 1 97 ? 5.113 -13.898 -14.086 1 96.81 97 LEU A O 1
ATOM 696 N N . PHE A 1 98 ? 6.215 -14.75 -12.32 1 95.69 98 PHE A N 1
ATOM 697 C CA . PHE A 1 98 ? 6.594 -13.422 -11.844 1 95.69 98 PHE A CA 1
ATOM 698 C C . PHE A 1 98 ? 7.289 -12.633 -12.945 1 95.69 98 PHE A C 1
ATOM 700 O O . PHE A 1 98 ? 6.91 -11.492 -13.234 1 95.69 98 PHE A O 1
ATOM 707 N N . SER A 1 99 ? 8.195 -13.219 -13.578 1 93.31 99 SER A N 1
ATOM 708 C CA . SER A 1 99 ? 8.977 -12.57 -14.633 1 93.31 99 SER A CA 1
ATOM 709 C C . SER A 1 99 ? 8.086 -12.148 -15.797 1 93.31 99 SER A C 1
ATOM 711 O O . SER A 1 99 ? 8.203 -11.031 -16.312 1 93.31 99 SER A O 1
ATOM 713 N N . LYS A 1 100 ? 7.242 -13.023 -16.219 1 95.12 100 LYS A N 1
ATOM 714 C CA . LYS A 1 100 ? 6.379 -12.75 -17.359 1 95.12 100 LYS A CA 1
ATOM 715 C C . LYS A 1 100 ? 5.359 -11.664 -17.031 1 95.12 100 LYS A C 1
ATOM 717 O O . LYS A 1 100 ? 5.012 -10.852 -17.891 1 95.12 100 LYS A O 1
ATOM 722 N N . VAL A 1 101 ? 4.875 -11.672 -15.758 1 95.81 101 VAL A N 1
ATOM 723 C CA . VAL A 1 101 ? 3.92 -10.648 -15.352 1 95.81 101 VAL A CA 1
ATOM 724 C C . VAL A 1 101 ? 4.605 -9.289 -15.328 1 95.81 101 VAL A C 1
ATOM 726 O O . VAL A 1 101 ? 4.039 -8.289 -15.789 1 95.81 101 VAL A O 1
ATOM 729 N N . VAL A 1 102 ? 5.781 -9.258 -14.805 1 92.81 102 VAL A N 1
ATOM 730 C CA . VAL A 1 102 ? 6.555 -8.016 -14.758 1 92.81 102 VAL A CA 1
ATOM 731 C C . VAL A 1 102 ? 6.781 -7.492 -16.172 1 92.81 102 VAL A C 1
ATOM 733 O O . VAL A 1 102 ? 6.602 -6.301 -16.438 1 92.81 102 VAL A O 1
ATOM 736 N N . GLU A 1 103 ? 7.152 -8.344 -17.047 1 91.94 103 GLU A N 1
ATOM 737 C CA . GLU A 1 103 ? 7.332 -7.961 -18.453 1 91.94 103 GLU A CA 1
ATOM 738 C C . GLU A 1 103 ? 6.039 -7.418 -19.047 1 91.94 103 GLU A C 1
ATOM 740 O O . GLU A 1 103 ? 6.047 -6.402 -19.75 1 91.94 103 GLU A O 1
ATOM 745 N N . PHE A 1 104 ? 4.992 -8.125 -18.781 1 94.5 104 PHE A N 1
ATOM 746 C CA . PHE A 1 104 ? 3.68 -7.742 -19.281 1 94.5 104 PHE A CA 1
ATOM 747 C C . PHE A 1 104 ? 3.299 -6.344 -18.812 1 94.5 104 PHE A C 1
ATOM 749 O O . PHE A 1 104 ? 2.879 -5.504 -19.609 1 94.5 104 PHE A O 1
ATOM 756 N N . VAL A 1 105 ? 3.467 -6.113 -17.484 1 93.31 105 VAL A N 1
ATOM 757 C CA . VAL A 1 105 ? 3.086 -4.844 -16.875 1 93.31 105 VAL A CA 1
ATOM 758 C C . VAL A 1 105 ? 3.947 -3.719 -17.453 1 93.31 105 VAL A C 1
ATOM 760 O O . VAL A 1 105 ? 3.461 -2.607 -17.672 1 93.31 105 VAL A O 1
ATOM 763 N N . GLN A 1 106 ? 5.195 -3.977 -17.641 1 88.62 106 GLN A N 1
ATOM 764 C CA . GLN A 1 106 ? 6.105 -2.992 -18.219 1 88.62 106 GLN A CA 1
ATOM 765 C C . GLN A 1 106 ? 5.656 -2.582 -19.625 1 88.62 106 GLN A C 1
ATOM 767 O O . GLN A 1 106 ? 5.727 -1.405 -19.984 1 88.62 106 GLN A O 1
ATOM 772 N N . LYS A 1 107 ? 5.195 -3.465 -20.359 1 90.62 107 LYS A N 1
ATOM 773 C CA . LYS A 1 107 ? 4.789 -3.229 -21.734 1 90.62 107 LYS A CA 1
ATOM 774 C C . LYS A 1 107 ? 3.451 -2.496 -21.797 1 90.62 107 LYS A C 1
ATOM 776 O O . LYS A 1 107 ? 3.262 -1.607 -22.641 1 90.62 107 LYS A O 1
ATOM 781 N N . LYS A 1 108 ? 2.523 -2.768 -20.922 1 91.38 108 LYS A N 1
ATOM 782 C CA . LYS A 1 108 ? 1.148 -2.289 -21.016 1 91.38 108 LYS A CA 1
ATOM 783 C C . LYS A 1 108 ? 0.923 -1.065 -20.141 1 91.38 108 LYS A C 1
ATOM 785 O O . LYS A 1 108 ? -0.096 -0.383 -20.266 1 91.38 108 LYS A O 1
ATOM 790 N N . ASN A 1 109 ? 1.819 -0.742 -19.234 1 88 109 ASN A N 1
ATOM 791 C CA . ASN A 1 109 ? 1.703 0.376 -18.312 1 88 109 ASN A CA 1
ATOM 792 C C . ASN A 1 109 ? 0.419 0.293 -17.484 1 88 109 ASN A C 1
ATOM 794 O O . ASN A 1 109 ? -0.327 1.27 -17.391 1 88 109 ASN A O 1
ATOM 798 N N . ILE A 1 110 ? 0.147 -0.893 -16.953 1 91.25 110 ILE A N 1
ATOM 799 C CA . ILE A 1 110 ? -1.025 -1.162 -16.141 1 91.25 110 ILE A CA 1
ATOM 800 C C . ILE A 1 110 ? -0.681 -0.942 -14.664 1 91.25 110 ILE A C 1
ATOM 802 O O . ILE A 1 110 ? 0.405 -1.312 -14.211 1 91.25 110 ILE A O 1
ATOM 806 N N . PRO A 1 111 ? -1.63 -0.254 -13.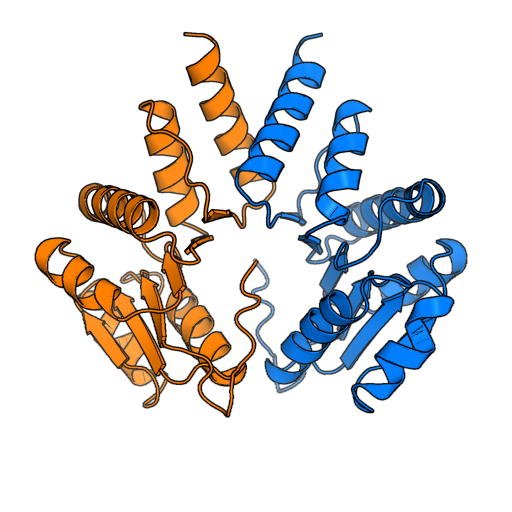906 1 93.06 111 PRO A N 1
ATOM 807 C CA . PRO A 1 111 ? -1.391 -0.157 -12.461 1 93.06 111 PRO A CA 1
ATOM 808 C C . PRO A 1 111 ? -1.081 -1.51 -11.82 1 93.06 111 PRO A C 1
ATOM 810 O O . PRO A 1 111 ? -1.791 -2.488 -12.062 1 93.06 111 PRO A O 1
ATOM 813 N N . PHE A 1 112 ? 0.007 -1.466 -11.086 1 95.81 112 PHE A N 1
ATOM 814 C CA . PHE A 1 112 ? 0.557 -2.715 -10.57 1 95.81 112 PHE A CA 1
ATOM 815 C C . PHE A 1 112 ? 0.986 -2.559 -9.117 1 95.81 112 PHE A C 1
ATOM 817 O O . PHE A 1 112 ? 1.772 -1.667 -8.789 1 95.81 112 PHE A O 1
ATOM 824 N N . VAL A 1 113 ? 0.414 -3.383 -8.25 1 97.06 113 VAL A N 1
ATOM 825 C CA . VAL A 1 113 ? 0.761 -3.359 -6.832 1 97.06 113 VAL A CA 1
ATOM 826 C C . VAL A 1 113 ? 1.478 -4.652 -6.453 1 97.06 113 VAL A C 1
ATOM 828 O O . VAL A 1 113 ? 1.005 -5.746 -6.77 1 97.06 113 VAL A O 1
ATOM 831 N N . MET A 1 114 ? 2.605 -4.543 -5.805 1 96.44 114 MET A N 1
ATOM 832 C CA . MET A 1 114 ? 3.354 -5.695 -5.312 1 96.44 114 MET A CA 1
ATOM 833 C C . MET A 1 114 ? 3.342 -5.742 -3.787 1 96.44 114 MET A C 1
ATOM 835 O O . MET A 1 114 ? 3.695 -4.762 -3.129 1 96.44 114 MET A O 1
ATOM 839 N N . ASP A 1 115 ? 2.918 -6.848 -3.32 1 95.94 115 ASP A N 1
ATOM 840 C CA . ASP A 1 115 ? 2.793 -7.035 -1.878 1 95.94 115 ASP A CA 1
ATOM 841 C C . ASP A 1 115 ? 3.283 -8.422 -1.459 1 95.94 115 ASP A C 1
ATOM 843 O O . ASP A 1 115 ? 3.344 -9.336 -2.279 1 95.94 115 ASP A O 1
ATOM 847 N N . GLY A 1 116 ? 3.707 -8.5 -0.281 1 95.56 116 GLY A N 1
ATOM 848 C CA . GLY A 1 116 ? 4.02 -9.812 0.276 1 95.56 116 GLY A CA 1
ATOM 849 C C . GLY A 1 116 ? 5.078 -10.555 -0.515 1 95.56 116 GLY A C 1
ATOM 850 O O . GLY A 1 116 ? 6.191 -10.055 -0.7 1 95.56 116 GLY A O 1
ATOM 851 N N . ASP A 1 117 ? 4.688 -11.727 -0.979 1 97.12 117 ASP A N 1
ATOM 852 C CA . ASP A 1 117 ? 5.633 -12.586 -1.69 1 97.12 117 ASP A CA 1
ATOM 853 C C . ASP A 1 117 ? 6.043 -11.969 -3.023 1 97.12 117 ASP A C 1
ATOM 855 O O . ASP A 1 117 ? 7.09 -12.305 -3.576 1 97.12 117 ASP A O 1
ATOM 859 N N . GLY A 1 118 ? 5.227 -11.086 -3.586 1 96.38 118 GLY A N 1
ATOM 860 C CA . GLY A 1 118 ? 5.656 -10.336 -4.758 1 96.38 118 GLY A CA 1
ATOM 861 C C . GLY A 1 118 ? 6.91 -9.523 -4.52 1 96.38 118 GLY A C 1
ATOM 862 O O . GLY A 1 118 ? 7.773 -9.43 -5.395 1 96.38 118 GLY A O 1
ATOM 863 N N . LEU A 1 119 ? 7.02 -8.953 -3.34 1 95.44 119 LEU A N 1
ATOM 864 C CA . LEU A 1 119 ? 8.188 -8.164 -2.979 1 95.44 119 LEU A CA 1
ATOM 865 C C . LEU A 1 119 ? 9.422 -9.055 -2.838 1 95.44 119 LEU A C 1
ATOM 867 O O . LEU A 1 119 ? 10.539 -8.625 -3.143 1 95.44 119 LEU A O 1
ATOM 871 N N . TRP A 1 120 ? 9.172 -10.25 -2.379 1 94.94 120 TRP A N 1
ATOM 872 C CA . TRP A 1 120 ? 10.281 -11.195 -2.277 1 94.94 120 TRP A CA 1
ATOM 873 C C . TRP A 1 120 ? 10.859 -11.508 -3.656 1 94.94 120 TRP A C 1
ATOM 875 O O . TRP A 1 120 ? 12.07 -11.453 -3.857 1 94.94 120 TRP A O 1
ATOM 885 N N . PHE A 1 121 ? 10.008 -11.812 -4.586 1 94.75 121 PHE A N 1
ATOM 886 C CA . PHE A 1 121 ? 10.461 -12.109 -5.938 1 94.75 121 PHE A CA 1
ATOM 887 C C . PHE A 1 121 ? 11.117 -10.891 -6.578 1 94.75 121 PHE A C 1
ATOM 889 O O . PHE A 1 121 ? 12.078 -11.023 -7.34 1 94.75 121 PHE A O 1
ATOM 896 N N . LEU A 1 122 ? 10.562 -9.711 -6.305 1 93.19 122 LEU A N 1
ATOM 897 C CA . LEU A 1 122 ? 11.18 -8.484 -6.797 1 93.19 122 LEU A CA 1
ATOM 898 C C . LEU A 1 122 ? 12.609 -8.359 -6.281 1 93.19 122 LEU A C 1
ATOM 900 O O . LEU A 1 122 ? 13.523 -8.023 -7.043 1 93.19 122 LEU A O 1
ATOM 904 N N . ASN A 1 123 ? 12.711 -8.578 -4.988 1 92.38 123 ASN A N 1
ATOM 905 C CA . ASN A 1 123 ? 14.031 -8.539 -4.379 1 92.38 123 ASN A CA 1
ATOM 906 C C . ASN A 1 123 ? 15.008 -9.477 -5.086 1 92.38 123 ASN A C 1
ATOM 908 O O . ASN A 1 123 ? 16.141 -9.102 -5.383 1 92.38 123 ASN A O 1
ATOM 912 N N . GLU A 1 124 ? 14.57 -10.672 -5.352 1 92 124 GLU A N 1
ATOM 913 C CA . GLU A 1 124 ? 15.406 -11.648 -6.043 1 92 124 GLU A CA 1
ATOM 914 C C . GLU A 1 124 ? 15.734 -11.188 -7.461 1 92 124 GLU A C 1
ATOM 916 O O . GLU A 1 124 ? 16.859 -11.398 -7.938 1 92 124 GLU A O 1
ATOM 921 N N . SER A 1 125 ? 14.781 -10.617 -8.062 1 89.81 125 SER A N 1
ATOM 922 C CA . SER A 1 125 ? 14.977 -10.125 -9.422 1 89.81 125 SER A CA 1
ATOM 923 C C . SER A 1 125 ? 15.992 -8.984 -9.453 1 89.81 125 SER A C 1
ATOM 925 O O . SER A 1 125 ? 16.844 -8.922 -10.344 1 89.81 125 SER A O 1
ATOM 927 N N . ILE A 1 126 ? 15.93 -8.078 -8.523 1 86.12 126 ILE A N 1
ATOM 928 C CA . ILE A 1 126 ? 16.859 -6.957 -8.438 1 86.12 126 ILE A CA 1
ATOM 929 C C . ILE A 1 126 ? 18.281 -7.48 -8.258 1 86.12 126 ILE A C 1
ATOM 931 O O . ILE A 1 126 ? 19.219 -6.988 -8.891 1 86.12 126 ILE A O 1
ATOM 935 N N . ARG A 1 127 ? 18.359 -8.422 -7.531 1 85.5 127 ARG A N 1
ATOM 936 C CA . ARG A 1 127 ? 19.672 -9.031 -7.297 1 85.5 127 ARG A CA 1
ATOM 937 C C . ARG A 1 127 ? 20.25 -9.609 -8.586 1 85.5 127 ARG A C 1
ATOM 939 O O . ARG A 1 127 ? 21.469 -9.672 -8.758 1 85.5 127 ARG A O 1
ATOM 946 N N . SER A 1 128 ? 19.312 -9.93 -9.445 1 83.75 128 SER A N 1
ATOM 947 C CA . SER A 1 128 ? 19.734 -10.523 -10.703 1 83.75 128 SER A CA 1
ATOM 948 C C . SER A 1 128 ? 19.875 -9.461 -11.789 1 83.75 128 SER A C 1
ATOM 950 O O . SER A 1 128 ? 20.125 -9.781 -12.953 1 83.75 128 SER A O 1
ATOM 952 N N . GLY A 1 129 ? 19.594 -8.227 -11.523 1 77.12 129 GLY A N 1
ATOM 953 C CA . GLY A 1 129 ? 19.859 -7.129 -12.438 1 77.12 129 GLY A CA 1
ATOM 954 C C . GLY A 1 129 ? 18.625 -6.645 -13.172 1 77.12 129 GLY A C 1
ATOM 955 O O . GLY A 1 129 ? 18.734 -5.922 -14.164 1 77.12 129 GLY A O 1
ATOM 956 N N . ILE A 1 130 ? 17.547 -7.184 -12.844 1 69.38 130 ILE A N 1
ATOM 957 C CA . ILE A 1 130 ? 16.328 -6.777 -13.539 1 69.38 130 ILE A CA 1
ATOM 958 C C . ILE A 1 130 ? 15.883 -5.402 -13.047 1 69.38 130 ILE A C 1
ATOM 960 O O . ILE A 1 130 ? 15.953 -5.113 -11.852 1 69.38 130 ILE A O 1
ATOM 964 N N . LYS A 1 131 ? 15.562 -4.574 -14.156 1 63.44 131 LYS A N 1
ATOM 965 C CA . LYS A 1 131 ? 15.273 -3.158 -13.938 1 63.44 131 LYS A CA 1
ATOM 966 C C . LYS A 1 131 ? 13.883 -2.961 -13.352 1 63.44 131 LYS A C 1
ATOM 968 O O . LYS A 1 131 ? 12.992 -3.791 -13.555 1 63.44 131 LYS A O 1
ATOM 973 N N . PRO A 1 132 ? 13.727 -1.757 -12.961 1 59.72 132 PRO A N 1
ATOM 974 C CA . PRO A 1 132 ? 12.625 -1.307 -12.109 1 59.72 132 PRO A CA 1
ATOM 975 C C . PRO A 1 132 ? 11.312 -1.163 -12.875 1 59.72 132 PRO A C 1
ATOM 977 O O . PRO A 1 132 ? 11.32 -0.913 -14.086 1 59.72 132 PRO A O 1
ATOM 980 N N . LEU A 1 133 ? 10.195 -1.448 -12.375 1 72.06 133 LEU A N 1
ATOM 981 C CA . LEU A 1 133 ? 8.82 -1.379 -12.844 1 72.06 133 LEU A CA 1
ATOM 982 C C . LEU A 1 133 ? 8.234 0.009 -12.602 1 72.06 133 LEU A C 1
ATOM 984 O O . LEU A 1 133 ? 7.887 0.355 -11.469 1 72.06 133 LEU A O 1
ATOM 988 N N . PRO A 1 134 ? 8.125 0.825 -13.688 1 68.31 134 PRO A N 1
ATOM 989 C CA . PRO A 1 134 ? 7.688 2.213 -13.523 1 68.31 134 PRO A CA 1
ATOM 990 C C . PRO A 1 134 ? 6.285 2.32 -12.93 1 68.31 134 PRO A C 1
ATOM 992 O O . PRO A 1 134 ? 6.004 3.24 -12.156 1 68.31 134 PRO A O 1
ATOM 995 N N . SER A 1 135 ? 5.414 1.394 -13.25 1 84.25 135 SER A N 1
ATOM 996 C CA . SER A 1 135 ? 4.023 1.553 -12.836 1 84.25 135 SER A CA 1
ATOM 997 C C . SER A 1 135 ? 3.756 0.85 -11.508 1 84.25 135 SER A C 1
ATOM 999 O O . SER A 1 135 ? 2.635 0.885 -10.992 1 84.25 135 SER A O 1
ATOM 1001 N N . ALA A 1 136 ? 4.789 0.385 -10.891 1 92.06 136 ALA A N 1
ATOM 1002 C CA . ALA A 1 136 ? 4.559 -0.476 -9.734 1 92.06 136 ALA A CA 1
ATOM 1003 C C . ALA A 1 136 ? 4.484 0.342 -8.445 1 92.06 136 ALA A C 1
ATOM 1005 O O . ALA A 1 136 ? 5.242 1.3 -8.266 1 92.06 136 ALA A O 1
ATOM 1006 N N . ILE A 1 137 ? 3.531 0.039 -7.68 1 95.81 137 ILE A N 1
ATOM 1007 C CA . ILE A 1 137 ? 3.469 0.48 -6.293 1 95.81 137 ILE A CA 1
ATOM 1008 C C . ILE A 1 137 ? 3.854 -0.672 -5.367 1 95.81 137 ILE A C 1
ATOM 1010 O O . ILE A 1 137 ? 3.311 -1.774 -5.477 1 95.81 137 ILE A O 1
ATOM 1014 N N . LEU A 1 138 ? 4.809 -0.412 -4.492 1 95.94 138 LEU A N 1
ATOM 1015 C CA . LEU A 1 138 ? 5.285 -1.428 -3.561 1 95.94 138 LEU A CA 1
ATOM 1016 C C . LEU A 1 138 ? 4.691 -1.211 -2.172 1 95.94 138 LEU A C 1
ATOM 1018 O O . LEU A 1 138 ? 4.449 -0.071 -1.766 1 95.94 138 LEU A O 1
ATOM 1022 N N . THR A 1 139 ? 4.48 -2.291 -1.41 1 97.19 139 THR A N 1
ATOM 1023 C CA . THR A 1 139 ? 3.898 -2.154 -0.079 1 97.19 139 THR A CA 1
ATOM 1024 C C . THR A 1 139 ? 4.766 -2.855 0.964 1 97.19 139 THR A C 1
ATOM 1026 O O . THR A 1 139 ? 4.262 -3.637 1.773 1 97.19 139 THR A O 1
ATOM 1029 N N . PRO A 1 140 ? 6.023 -2.521 1.009 1 95.5 140 PRO A N 1
ATOM 1030 C CA . PRO A 1 140 ? 6.922 -3.197 1.947 1 95.5 140 PRO A CA 1
ATOM 1031 C C . PRO A 1 140 ? 6.723 -2.736 3.389 1 95.5 140 PRO A C 1
ATOM 1033 O O . PRO A 1 140 ? 6.434 -1.562 3.633 1 95.5 140 PRO A O 1
ATOM 1036 N N . ASN A 1 141 ? 6.891 -3.695 4.305 1 93.06 141 ASN A N 1
ATOM 1037 C CA . ASN A 1 141 ? 7.219 -3.285 5.668 1 93.06 141 ASN A CA 1
ATOM 1038 C C . ASN A 1 141 ? 8.688 -2.898 5.801 1 93.06 141 ASN A C 1
ATOM 1040 O O . ASN A 1 141 ? 9.43 -2.908 4.812 1 93.06 141 ASN A O 1
ATOM 1044 N N . ILE A 1 142 ? 9.094 -2.539 6.898 1 88.69 142 ILE A N 1
ATOM 1045 C CA . ILE A 1 142 ? 10.438 -1.982 7.07 1 88.69 142 ILE A CA 1
ATOM 1046 C C . ILE A 1 142 ? 11.477 -3.059 6.785 1 88.69 142 ILE A C 1
ATOM 1048 O O . ILE A 1 142 ? 12.531 -2.773 6.203 1 88.69 142 ILE A O 1
ATOM 1052 N N . MET A 1 143 ? 11.203 -4.254 7.199 1 89.69 143 MET A N 1
ATOM 1053 C CA . MET A 1 143 ? 12.141 -5.34 6.941 1 89.69 143 MET A CA 1
ATOM 1054 C C . MET A 1 143 ? 12.242 -5.629 5.445 1 89.69 143 MET A C 1
ATOM 1056 O O . MET A 1 143 ? 13.344 -5.773 4.91 1 89.69 143 MET A O 1
ATOM 1060 N N . GLU A 1 144 ? 11.125 -5.66 4.801 1 92.69 144 GLU A N 1
ATOM 1061 C CA . GLU A 1 144 ? 11.102 -5.859 3.355 1 92.69 144 GLU A CA 1
ATOM 1062 C C . GLU A 1 144 ? 11.789 -4.707 2.629 1 92.69 144 GLU A C 1
ATOM 1064 O O . GLU A 1 144 ? 12.516 -4.922 1.656 1 92.69 144 GLU A O 1
ATOM 1069 N N . PHE A 1 145 ? 11.555 -3.564 3.111 1 91.12 145 PHE A N 1
ATOM 1070 C CA . PHE A 1 145 ? 12.18 -2.383 2.533 1 91.12 145 PHE A CA 1
ATOM 1071 C C . PHE A 1 145 ? 13.703 -2.473 2.633 1 91.12 145 PHE A C 1
ATOM 1073 O O . PHE A 1 145 ? 14.406 -2.221 1.654 1 91.12 145 PHE A O 1
ATOM 1080 N N . SER A 1 146 ? 14.148 -2.787 3.762 1 89.69 146 SER A N 1
ATOM 1081 C CA . SER A 1 146 ? 15.586 -2.918 3.99 1 89.69 146 SER A CA 1
ATOM 1082 C C . SER A 1 146 ? 16.203 -3.947 3.049 1 89.69 146 SER A C 1
ATOM 1084 O O . SER A 1 146 ? 17.266 -3.715 2.48 1 89.69 146 SER A O 1
ATOM 1086 N N . ARG A 1 147 ? 15.531 -5.008 2.848 1 90.62 147 ARG A N 1
ATOM 1087 C CA . ARG A 1 147 ? 16.031 -6.059 1.964 1 90.62 147 ARG A CA 1
ATOM 1088 C C . ARG A 1 147 ? 16.094 -5.57 0.521 1 90.62 147 ARG A C 1
ATOM 1090 O O . ARG A 1 147 ? 17.078 -5.848 -0.186 1 90.62 147 ARG A O 1
ATOM 1097 N N . LEU A 1 148 ? 15.07 -4.922 0.136 1 90.5 148 LEU A N 1
ATOM 1098 C CA . LEU A 1 148 ? 15.031 -4.379 -1.218 1 90.5 148 LEU A CA 1
ATOM 1099 C C . LEU A 1 148 ? 16.156 -3.377 -1.432 1 90.5 148 LEU A C 1
ATOM 1101 O O . LEU A 1 148 ? 16.812 -3.383 -2.479 1 90.5 148 LEU A O 1
ATOM 1105 N N . CYS A 1 149 ? 16.391 -2.533 -0.436 1 88.44 149 CYS A N 1
ATOM 1106 C CA . CYS A 1 149 ? 17.453 -1.531 -0.527 1 88.44 149 CYS A CA 1
ATOM 1107 C C . CYS A 1 149 ? 18.812 -2.191 -0.621 1 88.44 149 CYS A C 1
ATOM 1109 O O . CYS A 1 149 ? 19.656 -1.788 -1.436 1 88.44 149 CYS A O 1
ATOM 1111 N N . GLU A 1 150 ? 19 -3.152 0.184 1 89 150 GLU A N 1
ATOM 1112 C CA . GLU A 1 150 ? 20.281 -3.859 0.183 1 89 150 GLU A CA 1
ATOM 1113 C C . GLU A 1 150 ? 20.562 -4.484 -1.18 1 89 150 GLU A C 1
ATOM 1115 O O . GLU A 1 150 ? 21.688 -4.41 -1.679 1 89 150 GLU A O 1
ATOM 1120 N N . SER A 1 151 ? 19.594 -5.078 -1.699 1 86.31 151 SER A N 1
ATOM 1121 C CA . SER A 1 151 ? 19.75 -5.711 -3.006 1 86.31 151 SER A CA 1
ATOM 1122 C C . SER A 1 151 ? 20.031 -4.676 -4.09 1 86.31 151 SER A C 1
ATOM 1124 O O . SER A 1 151 ? 20.828 -4.922 -5.004 1 86.31 151 SER A O 1
ATOM 1126 N N . ALA A 1 152 ? 19.391 -3.584 -4.004 1 82.69 152 ALA A N 1
ATOM 1127 C CA . ALA A 1 152 ? 19.578 -2.518 -4.984 1 82.69 152 ALA A CA 1
ATOM 1128 C C . ALA A 1 152 ? 20.984 -1.935 -4.898 1 82.69 152 ALA A C 1
ATOM 1130 O O . ALA A 1 152 ? 21.594 -1.583 -5.918 1 82.69 152 ALA A O 1
ATOM 1131 N N . LEU A 1 153 ? 21.5 -1.841 -3.723 1 78.81 153 LEU A N 1
ATOM 1132 C CA . LEU A 1 153 ? 22.828 -1.303 -3.5 1 78.81 153 LEU A CA 1
ATOM 1133 C C . LEU A 1 153 ? 23.891 -2.273 -3.994 1 78.81 153 LEU A C 1
ATOM 1135 O O . LEU A 1 153 ? 24.906 -1.854 -4.559 1 78.81 153 LEU A O 1
ATOM 1139 N N . ASN A 1 154 ? 23.688 -3.436 -3.703 1 75.88 154 ASN A N 1
ATOM 1140 C CA . ASN A 1 154 ? 24.672 -4.441 -4.113 1 75.88 154 ASN A CA 1
ATOM 1141 C C . ASN A 1 154 ? 24.734 -4.574 -5.629 1 75.88 154 ASN A C 1
ATOM 1143 O O . ASN A 1 154 ? 25.766 -4.949 -6.18 1 75.88 154 ASN A O 1
ATOM 1147 N N . GLU A 1 155 ? 23.688 -4.41 -6.242 1 63.38 155 GLU A N 1
ATOM 1148 C CA . GLU A 1 155 ? 23.688 -4.473 -7.699 1 63.38 155 GLU A CA 1
ATOM 1149 C C . GLU A 1 155 ? 24.359 -3.238 -8.305 1 63.38 155 GLU A C 1
ATOM 1151 O O . GLU A 1 155 ? 24.969 -3.314 -9.367 1 63.38 155 GLU A O 1
ATOM 1156 N N . LYS A 1 156 ? 24.203 -2.037 -7.688 1 58.5 156 LYS A N 1
ATOM 1157 C CA . LYS A 1 156 ? 24.891 -0.852 -8.195 1 58.5 156 LYS A CA 1
ATOM 1158 C C . LYS A 1 156 ? 26.391 -0.913 -7.902 1 58.5 156 LYS A C 1
ATOM 1160 O O . LYS A 1 156 ? 27.188 -0.269 -8.586 1 58.5 156 LYS A O 1
ATOM 1165 N N . GLY A 1 157 ? 26.984 -1.569 -6.848 1 48.53 157 GLY A N 1
ATOM 1166 C CA . GLY A 1 157 ? 28.406 -1.676 -6.57 1 48.53 157 GLY A CA 1
ATOM 1167 C C . GLY A 1 157 ? 29.156 -2.459 -7.629 1 48.53 157 GLY A C 1
ATOM 1168 O O . GLY A 1 157 ? 30.281 -2.902 -7.395 1 48.53 157 GLY A O 1
ATOM 1169 N N . VAL A 1 158 ? 28.766 -2.801 -8.664 1 30.59 158 VAL A N 1
ATOM 1170 C CA . VAL A 1 158 ? 29.859 -3.029 -9.602 1 30.59 158 VAL A CA 1
ATOM 1171 C C . VAL A 1 158 ? 30.438 -1.691 -10.055 1 30.59 158 VAL A C 1
ATOM 1173 O O . VAL A 1 158 ? 29.719 -0.693 -10.148 1 30.59 158 VAL A O 1
ATOM 1176 N N . SER B 1 1 ? 0.951 -11.766 15.984 1 22.94 1 SER B N 1
ATOM 1177 C CA . SER B 1 1 ? 0.633 -11.188 14.68 1 22.94 1 SER B CA 1
ATOM 1178 C C . SER B 1 1 ? -0.853 -10.867 14.57 1 22.94 1 SER B C 1
ATOM 1180 O O . SER B 1 1 ? -1.68 -11.766 14.406 1 22.94 1 SER B O 1
ATOM 1182 N N . THR B 1 2 ? -1.423 -9.992 15.43 1 30.45 2 THR B N 1
ATOM 1183 C CA . THR B 1 2 ? -2.85 -9.734 15.586 1 30.45 2 THR B CA 1
ATOM 1184 C C . THR B 1 2 ? -3.479 -9.312 14.266 1 30.45 2 THR B C 1
ATOM 1186 O O . THR B 1 2 ? -3.113 -8.273 13.703 1 30.45 2 THR B O 1
ATOM 1189 N N . GLY B 1 3 ? -3.598 -10.164 13.328 1 36.59 3 GLY B N 1
ATOM 1190 C CA . GLY B 1 3 ? -4.531 -9.953 12.227 1 36.59 3 GLY B CA 1
ATOM 1191 C C . GLY B 1 3 ? -5.777 -9.195 12.648 1 36.59 3 GLY B C 1
ATOM 1192 O O . GLY B 1 3 ? -6.48 -9.609 13.57 1 36.59 3 GLY B O 1
ATOM 1193 N N . THR B 1 4 ? -5.754 -7.922 12.719 1 40.25 4 THR B N 1
ATOM 1194 C CA . THR B 1 4 ? -6.902 -7.141 13.156 1 40.25 4 THR B CA 1
ATOM 1195 C C . THR B 1 4 ? -8.188 -7.66 12.516 1 40.25 4 THR B C 1
ATOM 1197 O O . THR B 1 4 ? -8.438 -7.426 11.336 1 40.25 4 THR B O 1
ATOM 1200 N N . VAL B 1 5 ? -8.484 -8.875 12.727 1 42.12 5 VAL B N 1
ATOM 1201 C CA . VAL B 1 5 ? -9.789 -9.422 12.367 1 42.12 5 VAL B CA 1
ATOM 1202 C C . VAL B 1 5 ? -10.891 -8.633 13.07 1 42.12 5 VAL B C 1
ATOM 1204 O O . VAL B 1 5 ? -10.695 -8.148 14.188 1 42.12 5 VAL B O 1
ATOM 1207 N N . CYS B 1 6 ? -11.727 -8.055 12.141 1 49.44 6 CYS B N 1
ATOM 1208 C CA . CYS B 1 6 ? -12.953 -7.445 12.648 1 49.44 6 CYS B CA 1
ATOM 1209 C C . CYS B 1 6 ? -13.609 -8.336 13.695 1 49.44 6 CYS B C 1
ATOM 1211 O O . CYS B 1 6 ? -13.797 -9.531 13.477 1 49.44 6 CYS B O 1
ATOM 1213 N N . PHE B 1 7 ? -13.25 -8.195 14.82 1 40.97 7 PHE B N 1
ATOM 1214 C CA . PHE B 1 7 ? -13.914 -8.953 15.867 1 40.97 7 PHE B CA 1
ATOM 1215 C C . PHE B 1 7 ? -15.312 -8.414 16.125 1 40.97 7 PHE B C 1
ATOM 1217 O O . PHE B 1 7 ? -15.484 -7.219 16.375 1 40.97 7 PHE B O 1
ATOM 1224 N N . GLN B 1 8 ? -16.188 -9.32 16.203 1 40.78 8 GLN B N 1
ATOM 1225 C CA . GLN B 1 8 ? -17.562 -9.164 16.625 1 40.78 8 GLN B CA 1
ATOM 1226 C C . GLN B 1 8 ? -18.172 -7.883 16.062 1 40.78 8 GLN B C 1
ATOM 1228 O O . GLN B 1 8 ? -18.922 -7.188 16.766 1 40.78 8 GLN B O 1
ATOM 1233 N N . GLY B 1 9 ? -17.688 -7.371 14.922 1 48.31 9 GLY B N 1
ATOM 1234 C CA . GLY B 1 9 ? -18.344 -6.234 14.297 1 48.31 9 GLY B CA 1
ATOM 1235 C C . GLY B 1 9 ? -17.531 -4.961 14.359 1 48.31 9 GLY B C 1
ATOM 1236 O O . GLY B 1 9 ? -17.797 -4.004 13.625 1 48.31 9 GLY B O 1
ATOM 1237 N N . SER B 1 10 ? -16.688 -4.836 15.422 1 56.12 10 SER B N 1
ATOM 1238 C CA . SER B 1 10 ? -15.898 -3.613 15.555 1 56.12 10 SER B CA 1
ATOM 1239 C C . SER B 1 10 ? -14.578 -3.713 14.797 1 56.12 10 SER B C 1
ATOM 1241 O O . SER B 1 10 ? -13.758 -4.586 15.086 1 56.12 10 SER B O 1
ATOM 1243 N N . CYS B 1 11 ? -14.5 -3.057 13.648 1 69.25 11 CYS B N 1
ATOM 1244 C CA . CYS B 1 11 ? -13.336 -3.16 12.766 1 69.25 11 CYS B CA 1
ATOM 1245 C C . CYS B 1 11 ? -12.383 -1.992 12.984 1 69.25 11 CYS B C 1
ATOM 1247 O O . CYS B 1 11 ? -11.539 -1.714 12.133 1 69.25 11 CYS B O 1
ATOM 1249 N N . GLY B 1 12 ? -12.578 -1.22 13.953 1 90.5 12 GLY B N 1
ATOM 1250 C CA . GLY B 1 12 ? -11.578 -0.344 14.539 1 90.5 12 GLY B CA 1
ATOM 1251 C C . GLY B 1 12 ? -11.688 1.092 14.062 1 90.5 12 GLY B C 1
ATOM 1252 O O . GLY B 1 12 ? -12.562 1.42 13.258 1 90.5 12 GLY B O 1
ATOM 1253 N N . LYS B 1 13 ? -10.938 2.029 14.695 1 97 13 LYS B N 1
ATOM 1254 C CA . LYS B 1 13 ? -10.828 3.459 14.414 1 97 13 LYS B CA 1
ATOM 1255 C C . LYS B 1 13 ? -9.547 3.768 13.633 1 97 13 LYS B C 1
ATOM 1257 O O . LYS B 1 13 ? -8.461 3.35 14.031 1 97 13 LYS B O 1
ATOM 1262 N N . ILE B 1 14 ? -9.797 4.488 12.5 1 97.88 14 ILE B N 1
ATOM 1263 C CA . ILE B 1 14 ? -8.648 4.785 11.641 1 97.88 14 ILE B CA 1
ATOM 1264 C C . ILE B 1 14 ? -8.469 6.297 11.523 1 97.88 14 ILE B C 1
ATOM 1266 O O . ILE B 1 14 ? -9.445 7.039 11.414 1 97.88 14 ILE B O 1
ATOM 1270 N N . ALA B 1 15 ? -7.238 6.77 11.586 1 98.75 15 ALA B N 1
ATOM 1271 C CA . ALA B 1 15 ? -6.91 8.164 11.328 1 98.75 15 ALA B CA 1
ATOM 1272 C C . ALA B 1 15 ? -6.113 8.312 10.031 1 98.75 15 ALA B C 1
ATOM 1274 O O . ALA B 1 15 ? -5.137 7.586 9.812 1 98.75 15 ALA B O 1
ATOM 1275 N N . VAL B 1 16 ? -6.594 9.148 9.211 1 98.81 16 VAL B N 1
ATOM 1276 C CA . VAL B 1 16 ? -5.844 9.578 8.031 1 98.81 16 VAL B CA 1
ATOM 1277 C C . VAL B 1 16 ? -5.328 11 8.234 1 98.81 16 VAL B C 1
ATOM 1279 O O . VAL B 1 16 ? -6.117 11.938 8.375 1 98.81 16 VAL B O 1
ATOM 1282 N N . ILE B 1 17 ? -4.02 11.07 8.328 1 98.81 17 ILE B N 1
ATOM 1283 C CA . ILE B 1 17 ? -3.379 12.383 8.438 1 98.81 17 ILE B CA 1
ATOM 1284 C C . ILE B 1 17 ? -2.934 12.852 7.059 1 98.81 17 ILE B C 1
ATOM 1286 O O . ILE B 1 17 ? -1.994 12.305 6.477 1 98.81 17 ILE B O 1
ATOM 1290 N N . GLY B 1 18 ? -3.633 13.805 6.531 1 98.44 18 GLY B N 1
ATOM 1291 C CA . GLY B 1 18 ? -3.385 14.281 5.18 1 98.44 18 GLY B CA 1
ATOM 1292 C C . GLY B 1 18 ? -4.375 15.336 4.73 1 98.44 18 GLY B C 1
ATOM 1293 O O . GLY B 1 18 ? -5.352 15.617 5.43 1 98.44 18 GLY B O 1
ATOM 1294 N N . GLY B 1 19 ? -4.137 15.93 3.648 1 97.69 19 GLY B N 1
ATOM 1295 C CA . GLY B 1 19 ? -5.023 16.938 3.096 1 97.69 19 GLY B CA 1
ATOM 1296 C C . GLY B 1 19 ? -4.465 18.344 3.201 1 97.69 19 GLY B C 1
ATOM 1297 O O . GLY B 1 19 ? -4.09 18.797 4.289 1 97.69 19 GLY B O 1
ATOM 1298 N N . SER B 1 20 ? -4.371 18.922 2.047 1 95.88 20 SER B N 1
ATOM 1299 C CA . SER B 1 20 ? -3.99 20.328 1.893 1 95.88 20 SER B CA 1
ATOM 1300 C C . SER B 1 20 ? -4.934 21.047 0.943 1 95.88 20 SER B C 1
ATOM 1302 O O . SER B 1 20 ? -5.883 20.453 0.424 1 95.88 20 SER B O 1
ATOM 1304 N N . VAL B 1 21 ? -4.684 22.297 0.818 1 91.38 21 VAL B N 1
ATOM 1305 C CA . VAL B 1 21 ? -5.574 23.125 0.014 1 91.38 21 VAL B CA 1
ATOM 1306 C C . VAL B 1 21 ? -5.672 22.562 -1.401 1 91.38 21 VAL B C 1
ATOM 1308 O O . VAL B 1 21 ? -6.754 22.547 -1.992 1 91.38 21 VAL B O 1
ATOM 1311 N N . GLU B 1 22 ? -4.602 22.031 -1.896 1 93.19 22 GLU B N 1
ATOM 1312 C CA . GLU B 1 22 ? -4.551 21.578 -3.283 1 93.19 22 GLU B CA 1
ATOM 1313 C C . GLU B 1 22 ? -4.941 20.109 -3.398 1 93.19 22 GLU B C 1
ATOM 1315 O O . GLU B 1 22 ? -5.328 19.656 -4.473 1 93.19 22 GLU B O 1
ATOM 1320 N N . TYR B 1 23 ? -4.902 19.375 -2.275 1 95.62 23 TYR B N 1
ATOM 1321 C CA . TYR B 1 23 ? -5.098 17.938 -2.338 1 95.62 23 TYR B CA 1
ATOM 1322 C C . TYR B 1 23 ? -6.07 17.469 -1.261 1 95.62 23 TYR B C 1
ATOM 1324 O O . TYR B 1 23 ? -5.648 17 -0.2 1 95.62 23 TYR B O 1
ATOM 1332 N N . VAL B 1 24 ? -7.344 17.469 -1.611 1 97.31 24 VAL B N 1
ATOM 1333 C CA . VAL B 1 24 ? -8.375 17.125 -0.64 1 97.31 24 VAL B CA 1
ATOM 1334 C C . VAL B 1 24 ? -8.938 15.734 -0.951 1 97.31 24 VAL B C 1
ATOM 1336 O O . VAL B 1 24 ? -9.445 15.055 -0.061 1 97.31 24 VAL B O 1
ATOM 1339 N N . GLY B 1 25 ? -8.766 15.266 -2.176 1 97.12 25 GLY B N 1
ATOM 1340 C CA . GLY B 1 25 ? -9.305 13.992 -2.598 1 97.12 25 GLY B CA 1
ATOM 1341 C C . GLY B 1 25 ? -8.602 12.805 -1.966 1 97.12 25 GLY B C 1
ATOM 1342 O O . GLY B 1 25 ? -9.25 11.867 -1.5 1 97.12 25 GLY B O 1
ATOM 1343 N N . ALA B 1 26 ? -7.285 12.898 -1.846 1 97.56 26 ALA B N 1
ATOM 1344 C CA . ALA B 1 26 ? -6.473 11.766 -1.408 1 97.56 26 ALA B CA 1
ATOM 1345 C C . ALA B 1 26 ? -6.832 11.352 0.014 1 97.56 26 ALA B C 1
ATOM 1347 O O . ALA B 1 26 ? -7.156 10.188 0.262 1 97.56 26 ALA B O 1
ATOM 1348 N N . PRO B 1 27 ? -6.867 12.289 0.987 1 98.38 27 PRO B N 1
ATOM 1349 C CA . PRO B 1 27 ? -7.242 11.859 2.338 1 98.38 27 PRO B CA 1
ATOM 1350 C C . PRO B 1 27 ? -8.695 11.398 2.43 1 98.38 27 PRO B C 1
ATOM 1352 O O . PRO B 1 27 ? -9.008 10.484 3.205 1 98.38 27 PRO B O 1
ATOM 1355 N N . TYR B 1 28 ? -9.602 12.008 1.61 1 98.31 28 TYR B N 1
ATOM 1356 C CA . TYR B 1 28 ? -10.992 11.586 1.581 1 98.31 28 TYR B CA 1
ATOM 1357 C C . TYR B 1 28 ? -11.117 10.133 1.129 1 98.31 28 TYR B C 1
ATOM 1359 O O . TYR B 1 28 ? -11.75 9.32 1.804 1 98.31 28 TYR B O 1
ATOM 1367 N N . PHE B 1 29 ? -10.43 9.789 0.104 1 97 29 PHE B N 1
ATOM 1368 C CA . PHE B 1 29 ? -10.555 8.445 -0.449 1 97 29 PHE B CA 1
ATOM 1369 C C . PHE B 1 29 ? -9.93 7.414 0.486 1 97 29 PHE B C 1
ATOM 1371 O O . PHE B 1 29 ? -10.43 6.293 0.607 1 97 29 PHE B O 1
ATOM 1378 N N . ALA B 1 30 ? -8.836 7.816 1.11 1 97.75 30 ALA B N 1
ATOM 1379 C CA . ALA B 1 30 ? -8.219 6.902 2.07 1 97.75 30 ALA B CA 1
ATOM 1380 C C . ALA B 1 30 ? -9.172 6.598 3.223 1 97.75 30 ALA B C 1
ATOM 1382 O O . ALA B 1 30 ? -9.375 5.434 3.578 1 97.75 30 ALA B O 1
ATOM 1383 N N . ALA B 1 31 ? -9.852 7.609 3.693 1 98.25 31 ALA B N 1
ATOM 1384 C CA . ALA B 1 31 ? -10.711 7.457 4.859 1 98.25 31 ALA B CA 1
ATOM 1385 C C . ALA B 1 31 ? -12.016 6.75 4.488 1 98.25 31 ALA B C 1
ATOM 1387 O O . ALA B 1 31 ? -12.445 5.824 5.184 1 98.25 31 ALA B O 1
ATOM 1388 N N . ILE B 1 32 ? -12.586 7.145 3.373 1 97.62 32 ILE B N 1
ATOM 1389 C CA . ILE B 1 32 ? -13.867 6.578 2.984 1 97.62 32 ILE B CA 1
ATOM 1390 C C . ILE B 1 32 ? -13.703 5.102 2.641 1 97.62 32 ILE B C 1
ATOM 1392 O O . ILE B 1 32 ? -14.594 4.293 2.893 1 97.62 32 ILE B O 1
ATOM 1396 N N . SER B 1 33 ? -12.562 4.75 2.033 1 96.56 33 SER B N 1
ATOM 1397 C CA . SER B 1 33 ? -12.273 3.355 1.722 1 96.56 33 SER B CA 1
ATOM 1398 C C . SER B 1 33 ? -12.211 2.506 2.988 1 96.56 33 SER B C 1
ATOM 1400 O O . SER B 1 33 ? -12.711 1.38 3.01 1 96.56 33 SER B O 1
ATOM 1402 N N . ALA B 1 34 ? -11.633 3.062 4.043 1 96.5 34 ALA B N 1
ATOM 1403 C CA . ALA B 1 34 ? -11.562 2.34 5.309 1 96.5 34 ALA B CA 1
ATOM 1404 C C . ALA B 1 34 ? -12.953 2.049 5.855 1 96.5 34 ALA B C 1
ATOM 1406 O O . ALA B 1 34 ? -13.227 0.94 6.32 1 96.5 34 ALA B O 1
ATOM 1407 N N . LEU B 1 35 ? -13.828 3.037 5.746 1 95.94 35 LEU B N 1
ATOM 1408 C CA . LEU B 1 35 ? -15.203 2.84 6.199 1 95.94 35 LEU B CA 1
ATOM 1409 C C . LEU B 1 35 ? -15.898 1.772 5.367 1 95.94 35 LEU B C 1
ATOM 1411 O O . LEU B 1 35 ? -16.547 0.876 5.914 1 95.94 35 LEU B O 1
ATOM 1415 N N . LYS B 1 36 ? -15.688 1.84 4.078 1 94.19 36 LYS B N 1
ATOM 1416 C CA . LYS B 1 36 ? -16.328 0.894 3.174 1 94.19 36 LYS B CA 1
ATOM 1417 C C . LYS B 1 36 ? -15.836 -0.528 3.418 1 94.19 36 LYS B C 1
ATOM 1419 O O . LYS B 1 36 ? -16.547 -1.496 3.156 1 94.19 36 LYS B O 1
ATOM 1424 N N . LEU B 1 37 ? -14.688 -0.585 3.938 1 94.5 37 LEU B N 1
ATOM 1425 C CA . LEU B 1 37 ? -14.102 -1.901 4.152 1 94.5 37 LEU B CA 1
ATOM 1426 C C . LEU B 1 37 ? -14.359 -2.387 5.574 1 94.5 37 LEU B C 1
ATOM 1428 O O . LEU B 1 37 ? -13.828 -3.418 5.992 1 94.5 37 LEU B O 1
ATOM 1432 N N . GLY B 1 38 ? -15.039 -1.593 6.414 1 92.38 38 GLY B N 1
ATOM 1433 C CA . GLY B 1 38 ? -15.57 -2.143 7.656 1 92.38 38 GLY B CA 1
ATOM 1434 C C . GLY B 1 38 ? -15.078 -1.41 8.891 1 92.38 38 GLY B C 1
ATOM 1435 O O . GLY B 1 38 ? -15.398 -1.795 10.016 1 92.38 38 GLY B O 1
ATOM 1436 N N . ALA B 1 39 ? -14.273 -0.345 8.695 1 95.56 39 ALA B N 1
ATOM 1437 C CA . ALA B 1 39 ? -13.875 0.454 9.852 1 95.56 39 ALA B CA 1
ATOM 1438 C C . ALA B 1 39 ? -15.102 1.054 10.547 1 95.56 39 ALA B C 1
ATOM 1440 O O . ALA B 1 39 ? -16.062 1.44 9.891 1 95.56 39 ALA B O 1
ATOM 1441 N N . ASP B 1 40 ? -15.008 1.145 11.898 1 96.25 40 ASP B N 1
ATOM 1442 C CA . ASP B 1 40 ? -16.109 1.721 12.672 1 96.25 40 ASP B CA 1
ATOM 1443 C C . ASP B 1 40 ? -16.156 3.238 12.508 1 96.25 40 ASP B C 1
ATOM 1445 O O . ASP B 1 40 ? -17.219 3.811 12.305 1 96.25 40 ASP B O 1
ATOM 1449 N N . LEU B 1 41 ? -15.016 3.838 12.664 1 97.06 41 LEU B N 1
ATOM 1450 C CA . LEU B 1 41 ? -14.875 5.285 12.539 1 97.06 41 LEU B CA 1
ATOM 1451 C C . LEU B 1 41 ? -13.648 5.648 11.719 1 97.06 41 LEU B C 1
ATOM 1453 O O . LEU B 1 41 ? -12.641 4.938 11.758 1 97.06 41 LEU B O 1
ATOM 1457 N N . ALA B 1 42 ? -13.797 6.656 10.961 1 98.19 42 ALA B N 1
ATOM 1458 C CA . ALA B 1 42 ? -12.68 7.188 10.195 1 98.19 42 ALA B CA 1
ATOM 1459 C C . ALA B 1 42 ? -12.516 8.688 10.422 1 98.19 42 ALA B C 1
ATOM 1461 O O . ALA B 1 42 ? -13.461 9.453 10.258 1 98.19 42 ALA B O 1
ATOM 1462 N N . TYR B 1 43 ? -11.312 9.062 10.797 1 98.69 43 TYR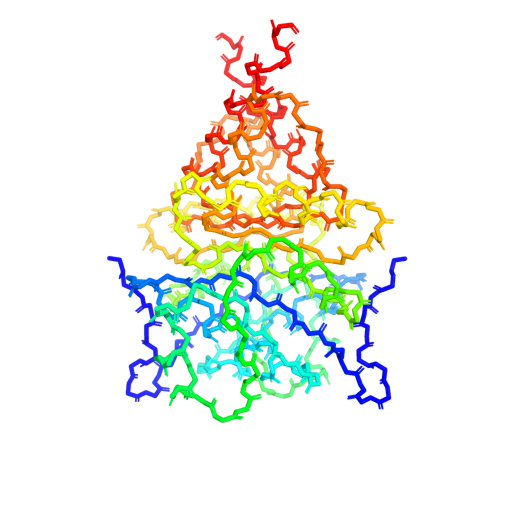 B N 1
ATOM 1463 C CA . TYR B 1 43 ? -10.93 10.453 11.047 1 98.69 43 TYR B CA 1
ATOM 1464 C C . TYR B 1 43 ? -10 10.969 9.961 1 98.69 43 TYR B C 1
ATOM 1466 O O . TYR B 1 43 ? -9.102 10.25 9.516 1 98.69 43 TYR B O 1
ATOM 1474 N N . VAL B 1 44 ? -10.305 12.117 9.555 1 98.81 44 VAL B N 1
ATOM 1475 C CA . VAL B 1 44 ? -9.359 12.836 8.711 1 98.81 44 VAL B CA 1
ATOM 1476 C C . VAL B 1 44 ? -8.805 14.047 9.461 1 98.81 44 VAL B C 1
ATOM 1478 O O . VAL B 1 44 ? -9.562 14.922 9.883 1 98.81 44 VAL B O 1
ATOM 1481 N N . ILE B 1 45 ? -7.516 14.023 9.68 1 98.81 45 ILE B N 1
ATOM 1482 C CA . ILE B 1 45 ? -6.801 15.156 10.266 1 98.81 45 ILE B CA 1
ATOM 1483 C C . ILE B 1 45 ? -6.043 15.906 9.172 1 98.81 45 ILE B C 1
ATOM 1485 O O . ILE B 1 45 ? -5.152 15.344 8.523 1 98.81 45 ILE B O 1
ATOM 1489 N N . CYS B 1 46 ? -6.391 17.188 8.977 1 98.62 46 CYS B N 1
ATOM 1490 C CA . CYS B 1 46 ? -5.91 17.844 7.773 1 98.62 46 CYS B CA 1
ATOM 1491 C C . CYS B 1 46 ? -5.641 19.328 8.031 1 98.62 46 CYS B C 1
ATOM 1493 O O . CYS B 1 46 ? -5.879 19.812 9.141 1 98.62 46 CYS B O 1
ATOM 1495 N N . ALA B 1 47 ? -5.027 19.938 7.059 1 98 47 ALA B N 1
ATOM 1496 C CA . ALA B 1 47 ? -4.867 21.391 7.121 1 98 47 ALA B CA 1
ATOM 1497 C C . ALA B 1 47 ? -6.219 22.094 7.258 1 98 47 ALA B C 1
ATOM 1499 O O . ALA B 1 47 ? -7.199 21.688 6.633 1 98 47 ALA B O 1
ATOM 1500 N N . PRO B 1 48 ? -6.215 23.172 8.047 1 97.75 48 PRO B N 1
ATOM 1501 C CA . PRO B 1 48 ? -7.484 23.844 8.297 1 97.75 48 PRO B CA 1
ATOM 1502 C C . PRO B 1 48 ? -8.195 24.25 7.004 1 97.75 48 PRO B C 1
ATOM 1504 O O . PRO B 1 48 ? -9.422 24.141 6.91 1 97.75 48 PRO B O 1
ATOM 1507 N N . GLU B 1 49 ? -7.461 24.672 5.984 1 97.44 49 GLU B N 1
ATOM 1508 C CA . GLU B 1 49 ? -8.031 25.172 4.734 1 97.44 49 GLU B CA 1
ATOM 1509 C C . GLU B 1 49 ? -8.695 24.047 3.945 1 97.44 49 GLU B C 1
ATOM 1511 O O . GLU B 1 49 ? -9.586 24.281 3.133 1 97.44 49 GLU B O 1
ATOM 1516 N N . ALA B 1 50 ? -8.297 22.812 4.215 1 98.06 50 ALA B N 1
ATOM 1517 C CA . ALA B 1 50 ? -8.797 21.656 3.473 1 98.06 50 ALA B CA 1
ATOM 1518 C C . ALA B 1 50 ? -10.062 21.094 4.121 1 98.06 50 ALA B C 1
ATOM 1520 O O . ALA B 1 50 ? -10.844 20.391 3.475 1 98.06 50 ALA B O 1
ATOM 1521 N N . ALA B 1 51 ? -10.32 21.375 5.332 1 98.44 51 ALA B N 1
ATOM 1522 C CA . ALA B 1 51 ? -11.305 20.688 6.172 1 98.44 51 ALA B CA 1
ATOM 1523 C C . ALA B 1 51 ? -12.719 20.922 5.641 1 98.44 51 ALA B C 1
ATOM 1525 O O . ALA B 1 51 ? -13.492 19.969 5.492 1 98.44 51 ALA B O 1
ATOM 1526 N N . PRO B 1 52 ? -13.102 22.188 5.312 1 98.12 52 PRO B N 1
ATOM 1527 C CA . PRO B 1 52 ? -14.477 22.391 4.844 1 98.12 52 PRO B CA 1
ATOM 1528 C C . PRO B 1 52 ? -14.797 21.562 3.602 1 98.12 52 PRO B C 1
ATOM 1530 O O . PRO B 1 52 ? -15.891 20.984 3.506 1 98.12 52 PRO B O 1
ATOM 1533 N N . VAL B 1 53 ? -13.867 21.5 2.707 1 98.25 53 VAL B N 1
ATOM 1534 C CA . VAL B 1 53 ? -14.086 20.781 1.464 1 98.25 53 VAL B CA 1
ATOM 1535 C C . VAL B 1 53 ? -14.211 19.281 1.754 1 98.25 53 VAL B C 1
ATOM 1537 O O . VAL B 1 53 ? -15.148 18.625 1.295 1 98.25 53 VAL B O 1
ATOM 1540 N N . ILE B 1 54 ? -13.328 18.719 2.576 1 98.25 54 ILE B N 1
ATOM 1541 C CA . ILE B 1 54 ? -13.336 17.297 2.881 1 98.25 54 ILE B CA 1
ATOM 1542 C C . ILE B 1 54 ? -14.633 16.922 3.609 1 98.25 54 ILE B C 1
ATOM 1544 O O . ILE B 1 54 ? -15.234 15.891 3.33 1 98.25 54 ILE B O 1
ATOM 1548 N N . LYS B 1 55 ? -15.055 17.766 4.512 1 97.81 55 LYS B N 1
ATOM 1549 C CA . LYS B 1 55 ? -16.281 17.547 5.27 1 97.81 55 LYS B CA 1
ATOM 1550 C C . LYS B 1 55 ? -17.5 17.469 4.344 1 97.81 55 LYS B C 1
ATOM 1552 O O . LYS B 1 55 ? -18.469 16.766 4.637 1 97.81 55 LYS B O 1
ATOM 1557 N N . SER B 1 56 ? -17.422 18.141 3.275 1 98.12 56 SER B N 1
ATOM 1558 C CA . SER B 1 56 ? -18.578 18.234 2.373 1 98.12 56 SER B CA 1
ATOM 1559 C C . SER B 1 56 ? -18.703 16.969 1.522 1 98.12 56 SER B C 1
ATOM 1561 O O . SER B 1 56 ? -19.75 16.719 0.933 1 98.12 56 SER B O 1
ATOM 1563 N N . PHE B 1 57 ? -17.641 16.25 1.422 1 97.5 57 PHE B N 1
ATOM 1564 C CA . PHE B 1 57 ? -17.641 15.062 0.567 1 97.5 57 PHE B CA 1
ATOM 1565 C C . PHE B 1 57 ? -18.516 13.961 1.169 1 97.5 57 PHE B C 1
ATOM 1567 O O . PHE B 1 57 ? -19.062 13.133 0.442 1 97.5 57 PHE B O 1
ATOM 1574 N N . SER B 1 58 ? -18.578 13.906 2.562 1 97.12 58 SER B N 1
ATOM 1575 C CA . SER B 1 58 ? -19.312 12.82 3.211 1 97.12 58 SER B CA 1
ATOM 1576 C C . SER B 1 58 ? -19.625 13.156 4.66 1 97.12 58 SER B C 1
ATOM 1578 O O . SER B 1 58 ? -18.75 13.547 5.426 1 97.12 58 SER B O 1
ATOM 1580 N N . PRO B 1 59 ? -20.828 12.906 5.109 1 96.69 59 PRO B N 1
ATOM 1581 C CA . PRO B 1 59 ? -21.188 13.117 6.516 1 96.69 59 PRO B CA 1
ATOM 1582 C C . PRO B 1 59 ? -20.656 12.023 7.434 1 96.69 59 PRO B C 1
ATOM 1584 O O . PRO B 1 59 ? -20.688 12.164 8.656 1 96.69 59 PRO B O 1
ATOM 1587 N N . GLU B 1 60 ? -20.141 10.984 6.879 1 97.12 60 GLU B N 1
ATOM 1588 C CA . GLU B 1 60 ? -19.719 9.828 7.664 1 97.12 60 GLU B CA 1
ATOM 1589 C C . GLU B 1 60 ? -18.328 10.047 8.273 1 97.12 60 GLU B C 1
ATOM 1591 O O . GLU B 1 60 ? -17.953 9.359 9.219 1 97.12 60 GLU B O 1
ATOM 1596 N N . LEU B 1 61 ? -17.625 10.969 7.648 1 97.88 61 LEU B N 1
ATOM 1597 C CA . LEU B 1 61 ? -16.25 11.188 8.094 1 97.88 61 LEU B CA 1
ATOM 1598 C C . LEU B 1 61 ? -16.203 12.211 9.219 1 97.88 61 LEU B C 1
ATOM 1600 O O . LEU B 1 61 ? -16.938 13.195 9.203 1 97.88 61 LEU B O 1
ATOM 1604 N N . ILE B 1 62 ? -15.352 11.922 10.164 1 98.44 62 ILE B N 1
ATOM 1605 C CA . ILE B 1 62 ? -15.031 12.906 11.188 1 98.44 62 ILE B CA 1
ATOM 1606 C C . ILE B 1 62 ? -13.773 13.68 10.789 1 98.44 62 ILE B C 1
ATOM 1608 O O . ILE B 1 62 ? -12.688 13.102 10.695 1 98.44 62 ILE B O 1
ATOM 1612 N N . VAL B 1 63 ? -13.938 14.945 10.555 1 98.69 63 VAL B N 1
ATOM 1613 C CA . VAL B 1 63 ? -12.836 15.742 10.023 1 98.69 63 VAL B CA 1
ATOM 1614 C C . VAL B 1 63 ? -12.336 16.703 11.102 1 98.69 63 VAL B C 1
ATOM 1616 O O . VAL B 1 63 ? -13.109 17.484 11.648 1 98.69 63 VAL B O 1
ATOM 1619 N N . HIS B 1 64 ? -11.062 16.625 11.391 1 98.38 64 HIS B N 1
ATOM 1620 C CA . HIS B 1 64 ? -10.406 17.469 12.375 1 98.38 64 HIS B CA 1
ATOM 1621 C C . HIS B 1 64 ? -9.414 18.422 11.711 1 98.38 64 HIS B C 1
ATOM 1623 O O . HIS B 1 64 ? -8.344 18 11.289 1 98.38 64 HIS B O 1
ATOM 1629 N N . PRO B 1 65 ? -9.727 19.719 11.703 1 98.19 65 PRO B N 1
ATOM 1630 C CA . PRO B 1 65 ? -8.797 20.688 11.125 1 98.19 65 PRO B CA 1
ATOM 1631 C C . PRO B 1 65 ? -7.625 21 12.055 1 98.19 65 PRO B C 1
ATOM 1633 O O . PRO B 1 65 ? -7.82 21.203 13.25 1 98.19 65 PRO B O 1
ATOM 1636 N N . GLY B 1 66 ? -6.414 21.016 11.492 1 97.62 66 GLY B N 1
ATOM 1637 C CA . GLY B 1 66 ? -5.223 21.406 12.234 1 97.62 66 GLY B CA 1
ATOM 1638 C C . GLY B 1 66 ? -4.164 20.312 12.258 1 97.62 66 GLY B C 1
ATOM 1639 O O . GLY B 1 66 ? -4.473 19.141 12.5 1 97.62 66 GLY B O 1
ATOM 1640 N N . LEU B 1 67 ? -2.975 20.734 12.047 1 97.81 67 LEU B N 1
ATOM 1641 C CA . LEU B 1 67 ? -1.87 19.781 11.977 1 97.81 67 LEU B CA 1
ATOM 1642 C C . LEU B 1 67 ? -0.848 20.047 13.078 1 97.81 67 LEU B C 1
ATOM 1644 O O . LEU B 1 67 ? 0.316 19.656 12.961 1 97.81 67 LEU B O 1
ATOM 1648 N N . ASP B 1 68 ? -1.32 20.688 14.094 1 97.44 68 ASP B N 1
ATOM 1649 C CA . ASP B 1 68 ? -0.457 20.906 15.25 1 97.44 68 ASP B CA 1
ATOM 1650 C C . ASP B 1 68 ? -0.266 19.625 16.047 1 97.44 68 ASP B C 1
ATOM 1652 O O . ASP B 1 68 ? -1.239 19.016 16.5 1 97.44 68 ASP B O 1
ATOM 1656 N N . PRO B 1 69 ? 0.967 19.266 16.281 1 97.94 69 PRO B N 1
ATOM 1657 C CA . PRO B 1 69 ? 1.227 18.016 17 1 97.94 69 PRO B CA 1
ATOM 1658 C C . PRO B 1 69 ? 0.53 17.953 18.359 1 97.94 69 PRO B C 1
ATOM 1660 O O . PRO B 1 69 ? 0.042 16.891 18.766 1 97.94 69 PRO B O 1
ATOM 1663 N N . ASP B 1 70 ? 0.466 19.047 19.031 1 97.62 70 ASP B N 1
ATOM 1664 C CA . ASP B 1 70 ? -0.113 19.078 20.359 1 97.62 70 ASP B CA 1
ATOM 1665 C C . ASP B 1 70 ? -1.599 18.719 20.328 1 97.62 70 ASP B C 1
ATOM 1667 O O . ASP B 1 70 ? -2.141 18.188 21.297 1 97.62 70 ASP B O 1
ATOM 1671 N N . SER B 1 71 ? -2.199 19 19.266 1 97.19 71 SER B N 1
ATOM 1672 C CA . SER B 1 71 ? -3.619 18.703 19.109 1 97.19 71 SER B CA 1
ATOM 1673 C C . SER B 1 71 ? -3.838 17.328 18.484 1 97.19 71 SER B C 1
ATOM 1675 O O . SER B 1 71 ? -4.836 16.672 18.766 1 97.19 71 SER B O 1
ATOM 1677 N N . VAL B 1 72 ? -2.926 16.875 17.641 1 98.38 72 VAL B N 1
ATOM 1678 C CA . VAL B 1 72 ? -3.102 15.672 16.844 1 98.38 72 VAL B CA 1
ATOM 1679 C C . VAL B 1 72 ? -2.752 14.438 17.672 1 98.38 72 VAL B C 1
ATOM 1681 O O . VAL B 1 72 ? -3.506 13.461 17.688 1 98.38 72 VAL B O 1
ATOM 1684 N N . ILE B 1 73 ? -1.668 14.477 18.422 1 98.38 73 ILE B N 1
ATOM 1685 C CA . ILE B 1 73 ? -1.105 13.297 19.062 1 98.38 73 ILE B CA 1
ATOM 1686 C C . ILE B 1 73 ? -2.105 12.734 20.078 1 98.38 73 ILE B C 1
ATOM 1688 O O . ILE B 1 73 ? -2.367 11.531 20.094 1 98.38 73 ILE B O 1
ATOM 1692 N N . PRO B 1 74 ? -2.801 13.562 20.891 1 98.19 74 PRO B N 1
ATOM 1693 C CA . PRO B 1 74 ? -3.795 13.023 21.812 1 98.19 74 PRO B CA 1
ATOM 1694 C C . PRO B 1 74 ? -4.93 12.289 21.109 1 98.19 74 PRO B C 1
ATOM 1696 O O . PRO B 1 74 ? -5.473 11.32 21.641 1 98.19 74 PRO B O 1
ATOM 1699 N N . LYS B 1 75 ? -5.277 12.688 19.922 1 97.69 75 LYS B N 1
ATOM 1700 C CA . LYS B 1 75 ? -6.355 12.062 19.172 1 97.69 75 LYS B CA 1
ATOM 1701 C C . LYS B 1 75 ? -5.945 10.68 18.656 1 97.69 75 LYS B C 1
ATOM 1703 O O . LYS B 1 75 ? -6.793 9.812 18.453 1 97.69 75 LYS B O 1
ATOM 1708 N N . LEU B 1 76 ? -4.645 10.492 18.484 1 98.12 76 LEU B N 1
ATOM 1709 C CA . LEU B 1 76 ? -4.141 9.242 17.922 1 98.12 76 LEU B CA 1
ATOM 1710 C C . LEU B 1 76 ? -4.164 8.133 18.969 1 98.12 76 LEU B C 1
ATOM 1712 O O . LEU B 1 76 ? -4.105 6.949 18.625 1 98.12 76 LEU B O 1
ATOM 1716 N N . GLU B 1 77 ? -4.289 8.445 20.203 1 97.31 77 GLU B N 1
ATOM 1717 C CA . GLU B 1 77 ? -4.258 7.484 21.297 1 97.31 77 GLU B CA 1
ATOM 1718 C C . GLU B 1 77 ? -5.414 6.496 21.188 1 97.31 77 GLU B C 1
ATOM 1720 O O . GLU B 1 77 ? -5.316 5.363 21.672 1 97.31 77 GLU B O 1
ATOM 1725 N N . 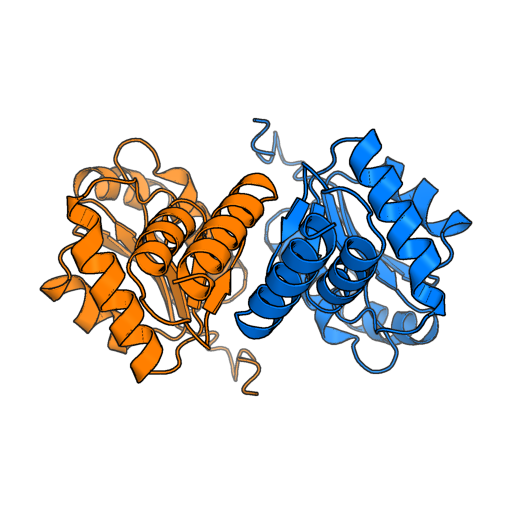ARG B 1 78 ? -6.418 6.852 20.484 1 94.12 78 ARG B N 1
ATOM 1726 C CA . ARG B 1 78 ? -7.617 6.023 20.438 1 94.12 78 ARG B CA 1
ATOM 1727 C C . ARG B 1 78 ? -7.73 5.301 19.094 1 94.12 78 ARG B 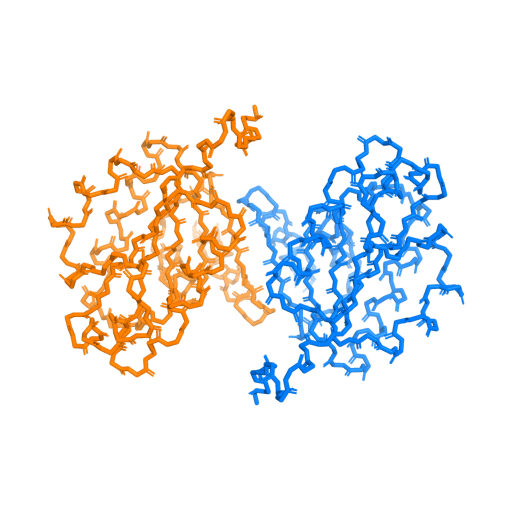C 1
ATOM 1729 O O . ARG B 1 78 ? -8.719 4.605 18.844 1 94.12 78 ARG B O 1
ATOM 1736 N N . MET B 1 79 ? -6.75 5.492 18.297 1 96.56 79 MET B N 1
ATOM 1737 C CA . MET B 1 79 ? -6.816 4.93 16.953 1 96.56 79 MET B CA 1
ATOM 1738 C C . MET B 1 79 ? -6.238 3.518 16.922 1 96.56 79 MET B C 1
ATOM 1740 O O . MET B 1 79 ? -5.316 3.205 17.672 1 96.56 79 MET B O 1
ATOM 1744 N N . ASP B 1 80 ? -6.793 2.783 16.016 1 95.81 80 ASP B N 1
ATOM 1745 C CA . ASP B 1 80 ? -6.316 1.414 15.82 1 95.81 80 ASP B CA 1
ATOM 1746 C C . ASP B 1 80 ? -5.332 1.327 14.656 1 95.81 80 ASP B C 1
ATOM 1748 O O . ASP B 1 80 ? -4.586 0.353 14.539 1 95.81 80 ASP B O 1
ATOM 1752 N N . ALA B 1 81 ? -5.348 2.275 13.766 1 96.31 81 ALA B N 1
ATOM 1753 C CA . ALA B 1 81 ? -4.43 2.367 12.633 1 96.31 81 ALA B CA 1
ATOM 1754 C C . ALA B 1 81 ? -4.293 3.809 12.156 1 96.31 81 ALA B C 1
ATOM 1756 O O . ALA B 1 81 ? -5.199 4.621 12.344 1 96.31 81 ALA B O 1
ATOM 1757 N N . ILE B 1 82 ? -3.162 4.109 11.555 1 97.31 82 ILE B N 1
ATOM 1758 C CA . ILE B 1 82 ? -2.871 5.465 11.102 1 97.31 82 ILE B CA 1
ATOM 1759 C C . ILE B 1 82 ? -2.318 5.426 9.68 1 97.31 82 ILE B C 1
ATOM 1761 O O . ILE B 1 82 ? -1.479 4.582 9.352 1 97.31 82 ILE B O 1
ATOM 1765 N N . VAL B 1 83 ? -2.852 6.191 8.844 1 98.25 83 VAL B N 1
ATOM 1766 C CA . VAL B 1 83 ? -2.311 6.48 7.52 1 98.25 83 VAL B CA 1
ATOM 1767 C C . VAL B 1 83 ? -1.804 7.922 7.473 1 98.25 83 VAL B C 1
ATOM 1769 O O . VAL B 1 83 ? -2.51 8.844 7.875 1 98.25 83 VAL B O 1
ATOM 1772 N N . MET B 1 84 ? -0.615 8.133 7.039 1 97.88 84 MET B N 1
ATOM 1773 C CA . MET B 1 84 ? -0.083 9.492 6.957 1 97.88 84 MET B CA 1
ATOM 1774 C C . MET B 1 84 ? 0.5 9.766 5.574 1 97.88 84 MET B C 1
ATOM 1776 O O . MET B 1 84 ? 1.242 8.938 5.035 1 97.88 84 MET B O 1
ATOM 1780 N N . GLY B 1 85 ? 0.068 10.922 5.066 1 98.12 85 GLY B N 1
ATOM 1781 C CA . GLY B 1 85 ? 0.783 11.328 3.869 1 98.12 85 GLY B CA 1
ATOM 1782 C C . GLY B 1 85 ? -0.139 11.766 2.742 1 98.12 85 GLY B C 1
ATOM 1783 O O . GLY B 1 85 ? 0.206 12.648 1.955 1 98.12 85 GLY B O 1
ATOM 1784 N N . PRO B 1 86 ? -1.331 11.188 2.615 1 98.38 86 PRO B N 1
ATOM 1785 C CA . PRO B 1 86 ? -2.217 11.5 1.493 1 98.38 86 PRO B CA 1
ATOM 1786 C C . PRO B 1 86 ? -2.525 12.992 1.388 1 98.38 86 PRO B C 1
ATOM 1788 O O . PRO B 1 86 ? -3.266 13.531 2.213 1 98.38 86 PRO B O 1
ATOM 1791 N N . GLY B 1 87 ? -1.949 13.586 0.433 1 97.38 87 GLY B N 1
ATOM 1792 C CA . GLY B 1 87 ? -2.227 14.992 0.171 1 97.38 87 GLY B CA 1
ATOM 1793 C C . GLY B 1 87 ? -1.728 15.914 1.268 1 97.38 87 GLY B C 1
ATOM 1794 O O . GLY B 1 87 ? -2.273 17 1.469 1 97.38 87 GLY B O 1
ATOM 1795 N N . LEU B 1 88 ? -0.782 15.555 1.963 1 97.06 88 LEU B N 1
ATOM 1796 C CA . LEU B 1 88 ? -0.292 16.281 3.129 1 97.06 88 LEU B CA 1
ATOM 1797 C C . LEU B 1 88 ? 0.419 17.562 2.707 1 97.06 88 LEU B C 1
ATOM 1799 O O . LEU B 1 88 ? 0.359 18.578 3.414 1 97.06 88 LEU B O 1
ATOM 1803 N N . GLY B 1 89 ? 1.02 17.531 1.603 1 95.06 89 GLY B N 1
ATOM 1804 C CA . GLY B 1 89 ? 1.908 18.609 1.214 1 95.06 89 GLY B CA 1
ATOM 1805 C C . GLY B 1 89 ? 3.287 18.5 1.839 1 95.06 89 GLY B C 1
ATOM 1806 O O . GLY B 1 89 ? 3.49 17.734 2.777 1 95.06 89 GLY B O 1
ATOM 1807 N N . ARG B 1 90 ? 4.18 19.328 1.336 1 94.94 90 ARG B N 1
ATOM 1808 C CA . ARG B 1 90 ? 5.574 19.188 1.742 1 94.94 90 ARG B CA 1
ATOM 1809 C C . ARG B 1 90 ? 6.082 20.453 2.408 1 94.94 90 ARG B C 1
ATOM 1811 O O . ARG B 1 90 ? 7.277 20.766 2.357 1 94.94 90 ARG B O 1
ATOM 1818 N N . SER B 1 91 ? 5.156 21.125 2.996 1 93.5 91 SER B N 1
ATOM 1819 C CA . SER B 1 91 ? 5.527 22.344 3.729 1 93.5 91 SER B CA 1
ATOM 1820 C C . SER B 1 91 ? 6.395 22 4.938 1 93.5 91 SER B C 1
ATOM 1822 O O . SER B 1 91 ? 6.121 21.031 5.656 1 93.5 91 SER B O 1
ATOM 1824 N N . PRO B 1 92 ? 7.414 22.844 5.234 1 92.94 92 PRO B N 1
ATOM 1825 C CA . PRO B 1 92 ? 8.25 22.625 6.418 1 92.94 92 PRO B CA 1
ATOM 1826 C C . PRO B 1 92 ? 7.445 22.625 7.719 1 92.94 92 PRO B C 1
ATOM 1828 O O . PRO B 1 92 ? 7.871 22.031 8.711 1 92.94 92 PRO B O 1
ATOM 1831 N N . GLN B 1 93 ? 6.359 23.234 7.664 1 92.38 93 GLN B N 1
ATOM 1832 C CA . GLN B 1 93 ? 5.531 23.359 8.859 1 92.38 93 GLN B CA 1
ATOM 1833 C C . GLN B 1 93 ? 4.938 22.016 9.258 1 92.38 93 GLN B C 1
ATOM 1835 O O . GLN B 1 93 ? 4.457 21.844 10.375 1 92.38 93 GLN B O 1
ATOM 1840 N N . VAL B 1 94 ? 4.992 21.016 8.383 1 95.12 94 VAL B N 1
ATOM 1841 C CA . VAL B 1 94 ? 4.41 19.703 8.633 1 95.12 94 VAL B CA 1
ATOM 1842 C C . VAL B 1 94 ? 5.445 18.797 9.305 1 95.12 94 VAL B C 1
ATOM 1844 O O . VAL B 1 94 ? 5.09 17.797 9.914 1 95.12 94 VAL B O 1
ATOM 1847 N N . GLU B 1 95 ? 6.691 19.156 9.242 1 93.38 95 GLU B N 1
ATOM 1848 C CA . GLU B 1 95 ? 7.801 18.312 9.672 1 93.38 95 GLU B CA 1
ATOM 1849 C C . GLU B 1 95 ? 7.691 17.984 11.156 1 93.38 95 GLU B C 1
ATOM 1851 O O . GLU B 1 95 ? 7.836 16.828 11.555 1 93.38 95 GLU B O 1
ATOM 1856 N N . PRO B 1 96 ? 7.379 19 12 1 95 96 PRO B N 1
ATOM 1857 C CA . PRO B 1 96 ? 7.25 18.656 13.414 1 95 96 PRO B CA 1
ATOM 1858 C C . PRO B 1 96 ? 6.164 17.625 13.688 1 95 96 PRO B C 1
ATOM 1860 O O . PRO B 1 96 ? 6.34 16.734 14.531 1 95 96 PRO B O 1
ATOM 1863 N N . LEU B 1 97 ? 5.098 17.719 12.977 1 96.81 97 LEU B N 1
ATOM 1864 C CA . LEU B 1 97 ? 4.035 16.719 13.133 1 96.81 97 LEU B CA 1
ATOM 1865 C C . LEU B 1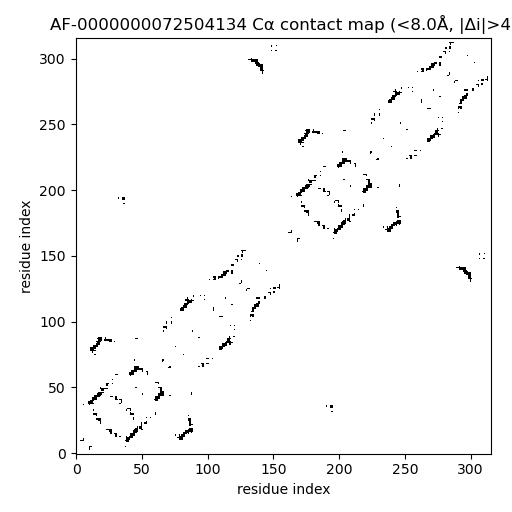 97 ? 4.512 15.344 12.703 1 96.81 97 LEU B C 1
ATOM 1867 O O . LEU B 1 97 ? 4.293 14.359 13.414 1 96.81 97 LEU B O 1
ATOM 1871 N N . PHE B 1 98 ? 5.117 15.336 11.57 1 95.56 98 PHE B N 1
ATOM 1872 C CA . PHE B 1 98 ? 5.633 14.078 11.055 1 95.56 98 PHE B CA 1
ATOM 1873 C C . PHE B 1 98 ? 6.516 13.391 12.094 1 95.56 98 PHE B C 1
ATOM 1875 O O . PHE B 1 98 ? 6.32 12.219 12.406 1 95.56 98 PHE B O 1
ATOM 1882 N N . SER B 1 99 ? 7.391 14.102 12.648 1 93.31 99 SER B N 1
ATOM 1883 C CA . SER B 1 99 ? 8.336 13.562 13.625 1 93.31 99 SER B CA 1
ATOM 1884 C C . SER B 1 99 ? 7.617 13.039 14.859 1 93.31 99 SER B C 1
ATOM 1886 O O . SER B 1 99 ? 7.926 11.953 15.352 1 93.31 99 SER B O 1
ATOM 1888 N N . LYS B 1 100 ? 6.699 13.789 15.352 1 95.12 100 LYS B N 1
ATOM 1889 C CA . LYS B 1 100 ? 5.984 13.414 16.562 1 95.12 100 LYS B CA 1
ATOM 1890 C C . LYS B 1 100 ? 5.102 12.188 16.312 1 95.12 100 LYS B C 1
ATOM 1892 O O . LYS B 1 100 ? 4.945 11.344 17.203 1 95.12 100 LYS B O 1
ATOM 1897 N N . VAL B 1 101 ? 4.508 12.133 15.102 1 95.88 101 VAL B N 1
ATOM 1898 C CA . VAL B 1 101 ? 3.672 10.977 14.766 1 95.88 101 VAL B CA 1
ATOM 1899 C C . VAL B 1 101 ? 4.531 9.719 14.68 1 95.88 101 VAL B C 1
ATOM 1901 O O . VAL B 1 101 ? 4.148 8.664 15.18 1 95.88 101 VAL B O 1
ATOM 1904 N N . VAL B 1 102 ? 5.656 9.859 14.055 1 92.88 102 VAL B N 1
ATOM 1905 C CA . VAL B 1 102 ? 6.582 8.734 13.93 1 92.88 102 VAL B CA 1
ATOM 1906 C C . VAL B 1 102 ? 7 8.258 15.32 1 92.88 102 VAL B C 1
ATOM 1908 O O . VAL B 1 102 ? 7.008 7.051 15.586 1 92.88 102 VAL B O 1
ATOM 1911 N N . GLU B 1 103 ? 7.328 9.156 16.172 1 92 103 GLU B N 1
ATOM 1912 C CA . GLU B 1 103 ? 7.676 8.812 17.547 1 92 103 GLU B CA 1
ATOM 1913 C C . GLU B 1 103 ? 6.523 8.102 18.25 1 92 103 GLU B C 1
ATOM 1915 O O . GLU B 1 103 ? 6.734 7.098 18.938 1 92 103 GLU B O 1
ATOM 1920 N N . PHE B 1 104 ? 5.379 8.641 18.078 1 94.56 104 PHE B N 1
ATOM 1921 C CA . PHE B 1 104 ? 4.18 8.086 18.688 1 94.56 104 PHE B CA 1
ATOM 1922 C C . PHE B 1 104 ? 3.957 6.648 18.234 1 94.56 104 PHE B C 1
ATOM 1924 O O . PHE B 1 104 ? 3.727 5.762 19.062 1 94.56 104 PHE B O 1
ATOM 1931 N N . VAL B 1 105 ? 4.035 6.438 16.906 1 93.44 105 VAL B N 1
ATOM 1932 C CA . VAL B 1 105 ? 3.787 5.121 16.312 1 93.44 105 VAL B CA 1
ATOM 1933 C C . VAL B 1 105 ? 4.836 4.129 16.812 1 93.44 105 VAL B C 1
ATOM 1935 O O . VAL B 1 105 ? 4.527 2.963 17.078 1 93.44 105 VAL B O 1
ATOM 1938 N N . GLN B 1 106 ? 6.051 4.551 16.906 1 88.88 106 GLN B N 1
ATOM 1939 C CA . GLN B 1 106 ? 7.129 3.705 17.406 1 88.88 106 GLN B CA 1
ATOM 1940 C C . GLN B 1 106 ? 6.855 3.248 18.828 1 88.88 106 GLN B C 1
ATOM 1942 O O . GLN B 1 106 ? 7.113 2.094 19.188 1 88.88 106 GLN B O 1
ATOM 1947 N N . LYS B 1 107 ? 6.348 4.07 19.625 1 90.69 107 LYS B N 1
ATOM 1948 C CA . LYS B 1 107 ? 6.098 3.789 21.031 1 90.69 107 LYS B CA 1
ATOM 1949 C C . LYS B 1 107 ? 4.883 2.883 21.203 1 90.69 107 LYS B C 1
ATOM 1951 O O . LYS B 1 107 ? 4.883 1.985 22.047 1 90.69 107 LYS B O 1
ATOM 1956 N N . LYS B 1 108 ? 3.863 3.027 20.391 1 91.5 108 LYS B N 1
ATOM 1957 C CA . LYS B 1 108 ? 2.58 2.365 20.609 1 91.5 108 LYS B CA 1
ATOM 1958 C C . LYS B 1 108 ? 2.453 1.115 19.75 1 91.5 108 LYS B C 1
ATOM 1960 O O . LYS B 1 108 ? 1.548 0.302 19.953 1 91.5 108 LYS B O 1
ATOM 1965 N N . ASN B 1 109 ? 3.309 0.903 18.781 1 88.19 109 ASN B N 1
ATOM 1966 C CA . ASN B 1 109 ? 3.273 -0.227 17.844 1 88.19 109 ASN B CA 1
ATOM 1967 C C . ASN B 1 109 ? 1.925 -0.329 17.141 1 88.19 109 ASN B C 1
ATOM 1969 O O . ASN B 1 109 ? 1.317 -1.4 17.109 1 88.19 109 ASN B O 1
ATOM 1973 N N . ILE B 1 110 ? 1.451 0.805 16.641 1 91.5 110 ILE B N 1
ATOM 1974 C CA . ILE B 1 110 ? 0.186 0.904 15.922 1 91.5 110 ILE B CA 1
ATOM 1975 C C . ILE B 1 110 ? 0.431 0.724 14.43 1 91.5 110 ILE B C 1
ATOM 1977 O O . ILE B 1 110 ? 1.412 1.238 13.891 1 91.5 110 ILE B O 1
ATOM 1981 N N . PRO B 1 111 ? -0.474 -0.099 13.742 1 93.19 111 PRO B N 1
ATOM 1982 C CA . PRO B 1 111 ? -0.348 -0.172 12.289 1 93.19 111 PRO B CA 1
ATOM 1983 C C . PRO B 1 111 ? -0.283 1.206 11.633 1 93.19 111 PRO B C 1
ATOM 1985 O O . PRO B 1 111 ? -1.095 2.08 11.945 1 93.19 111 PRO B O 1
ATOM 1988 N N . PHE B 1 112 ? 0.736 1.309 10.812 1 95.94 112 PHE B N 1
ATOM 1989 C CA . PHE B 1 112 ? 1.063 2.617 10.258 1 95.94 112 PHE B CA 1
ATOM 1990 C C . PHE B 1 112 ? 1.386 2.514 8.773 1 95.94 112 PHE B C 1
ATOM 1992 O O . PHE B 1 112 ? 2.258 1.738 8.375 1 95.94 112 PHE B O 1
ATOM 1999 N N . VAL B 1 113 ? 0.63 3.246 7.945 1 97.06 113 VAL B N 1
ATOM 2000 C CA . VAL B 1 113 ? 0.857 3.262 6.504 1 97.06 113 VAL B CA 1
ATOM 2001 C C . VAL B 1 113 ? 1.354 4.641 6.074 1 97.06 113 VAL B C 1
ATOM 2003 O O . VAL B 1 113 ? 0.76 5.66 6.434 1 97.06 113 VAL B O 1
ATOM 2006 N N . MET B 1 114 ? 2.43 4.676 5.336 1 96.5 114 MET B N 1
ATOM 2007 C CA . MET B 1 114 ? 2.969 5.918 4.789 1 96.5 114 MET B CA 1
ATOM 2008 C C . MET B 1 114 ? 2.822 5.957 3.273 1 96.5 114 MET B C 1
ATOM 2010 O O . MET B 1 114 ? 3.26 5.035 2.582 1 96.5 114 MET B O 1
ATOM 2014 N N . ASP B 1 115 ? 2.199 6.992 2.84 1 95.94 115 ASP B N 1
ATOM 2015 C CA . ASP B 1 115 ? 1.932 7.152 1.415 1 95.94 115 ASP B CA 1
ATOM 2016 C C . ASP B 1 115 ? 2.186 8.586 0.966 1 95.94 115 ASP B C 1
ATOM 2018 O O . ASP B 1 115 ? 2.189 9.508 1.786 1 95.94 115 ASP B O 1
ATOM 2022 N N . GLY B 1 116 ? 2.484 8.727 -0.239 1 95.5 116 GLY B N 1
ATOM 2023 C CA . GLY B 1 116 ? 2.564 10.062 -0.811 1 95.5 116 GLY B CA 1
ATOM 2024 C C . GLY B 1 116 ? 3.578 10.953 -0.116 1 95.5 116 GLY B C 1
ATOM 2025 O O . GLY B 1 116 ? 4.762 10.609 -0.037 1 95.5 116 GLY B O 1
ATOM 2026 N N . ASP B 1 117 ? 3.078 12.062 0.385 1 97.06 117 ASP B N 1
ATOM 2027 C CA . ASP B 1 117 ? 3.957 13.047 1.012 1 97.06 117 ASP B CA 1
ATOM 2028 C C . ASP B 1 117 ? 4.562 12.5 2.303 1 97.06 117 ASP B C 1
ATOM 2030 O O . ASP B 1 117 ? 5.602 12.977 2.76 1 97.06 117 ASP B O 1
ATOM 2034 N N . GLY B 1 118 ? 3.932 11.508 2.934 1 96.31 118 GLY B N 1
ATOM 2035 C CA . GLY B 1 118 ? 4.559 10.844 4.062 1 96.31 118 GLY B CA 1
ATOM 2036 C C . GLY B 1 118 ? 5.887 10.203 3.713 1 96.31 118 GLY B C 1
ATOM 2037 O O . GLY B 1 118 ? 6.824 10.227 4.512 1 96.31 118 GLY B O 1
ATOM 2038 N N . LEU B 1 119 ? 5.973 9.656 2.527 1 95.38 119 LEU B N 1
ATOM 2039 C CA . LEU B 1 119 ? 7.207 9.031 2.066 1 95.38 119 LEU B CA 1
ATOM 2040 C C . LEU B 1 119 ? 8.289 10.086 1.825 1 95.38 119 LEU B C 1
ATOM 2042 O O . LEU B 1 119 ? 9.477 9.82 2.033 1 95.38 119 LEU B O 1
ATOM 2046 N N . TRP B 1 120 ? 7.836 11.234 1.399 1 94.81 120 TRP B N 1
ATOM 2047 C CA . TRP B 1 120 ? 8.789 12.328 1.212 1 94.81 120 TRP B CA 1
ATOM 2048 C C . TRP B 1 120 ? 9.43 12.719 2.537 1 94.81 120 TRP B C 1
ATOM 2050 O O . TRP B 1 120 ? 10.656 12.836 2.635 1 94.81 120 TRP B O 1
ATOM 2060 N N . PHE B 1 121 ? 8.633 12.898 3.531 1 94.62 121 PHE B N 1
ATOM 2061 C CA . PHE B 1 121 ? 9.148 13.273 4.844 1 94.62 121 PHE B CA 1
ATOM 2062 C C . PHE B 1 121 ? 10.016 12.156 5.418 1 94.62 121 PHE B C 1
ATOM 2064 O O . PHE B 1 121 ? 11.008 12.43 6.094 1 94.62 121 PHE B O 1
ATOM 2071 N N . LEU B 1 122 ? 9.617 10.914 5.18 1 93.12 122 LEU B N 1
ATOM 2072 C CA . LEU B 1 122 ? 10.438 9.789 5.609 1 93.12 122 LEU B CA 1
ATOM 2073 C C . LEU B 1 122 ? 11.828 9.859 4.977 1 93.12 122 LEU B C 1
ATOM 2075 O O . LEU B 1 122 ? 12.836 9.656 5.652 1 93.12 122 LEU B O 1
ATOM 2079 N N . ASN B 1 123 ? 11.781 10.078 3.691 1 92.31 123 ASN B N 1
ATOM 2080 C CA . ASN B 1 123 ? 13.047 10.211 2.971 1 92.31 123 ASN B CA 1
ATOM 2081 C C . ASN B 1 123 ? 13.938 11.281 3.596 1 92.31 123 ASN B C 1
ATOM 2083 O O . ASN B 1 123 ? 15.133 11.062 3.793 1 92.31 123 ASN B O 1
ATOM 2087 N N . GLU B 1 124 ? 13.352 12.406 3.906 1 91.75 124 GLU B N 1
ATOM 2088 C CA . GLU B 1 124 ? 14.094 13.5 4.531 1 91.75 124 GLU B CA 1
ATOM 2089 C C . GLU B 1 124 ? 14.609 13.094 5.91 1 91.75 124 GLU B C 1
ATOM 2091 O O . GLU B 1 124 ? 15.719 13.453 6.297 1 91.75 124 GLU B O 1
ATOM 2096 N N . SER B 1 125 ? 13.805 12.383 6.594 1 89.62 125 SER B N 1
ATOM 2097 C CA . SER B 1 125 ? 14.188 11.938 7.926 1 89.62 125 SER B CA 1
ATOM 2098 C C . SER B 1 125 ? 15.344 10.945 7.871 1 89.62 125 SER B C 1
ATOM 2100 O O . SER B 1 125 ? 16.266 11.008 8.695 1 89.62 125 SER B O 1
ATOM 2102 N N . ILE B 1 126 ? 15.336 10.039 6.941 1 86.06 126 ILE B N 1
ATOM 2103 C CA . ILE B 1 126 ? 16.406 9.055 6.777 1 86.06 126 ILE B CA 1
ATOM 2104 C C . ILE B 1 126 ? 17.719 9.766 6.488 1 86.06 126 ILE B C 1
ATOM 2106 O O . ILE B 1 126 ? 18.766 9.406 7.039 1 86.06 126 ILE B O 1
ATOM 2110 N N . ARG B 1 127 ? 17.594 10.711 5.75 1 85.38 127 ARG B N 1
ATOM 2111 C CA . ARG B 1 127 ? 18.781 11.484 5.414 1 85.38 127 ARG B CA 1
ATOM 2112 C C . ARG B 1 127 ? 19.375 12.148 6.656 1 85.38 127 ARG B C 1
ATOM 2114 O O . ARG B 1 127 ? 20.578 12.375 6.727 1 85.38 127 ARG B O 1
ATOM 2121 N N . SER B 1 128 ? 18.484 12.344 7.578 1 83.44 128 SER B N 1
ATOM 2122 C CA . SER B 1 128 ? 18.922 13 8.805 1 83.44 128 SER B CA 1
ATOM 2123 C C . SER B 1 128 ? 19.297 11.977 9.875 1 83.44 128 SER B C 1
ATOM 2125 O O . SER B 1 128 ? 19.594 12.344 11.016 1 83.44 128 SER B O 1
ATOM 2127 N N . GLY B 1 129 ? 19.172 10.688 9.617 1 76.88 129 GLY B N 1
ATOM 2128 C CA . GLY B 1 129 ? 19.656 9.648 10.516 1 76.88 129 GLY B CA 1
ATOM 2129 C C . GLY B 1 129 ? 18.547 9.016 11.344 1 76.88 129 GLY B C 1
ATOM 2130 O O . GLY B 1 129 ? 18.828 8.328 12.328 1 76.88 129 GLY B O 1
ATOM 2131 N N . ILE B 1 130 ? 17.375 9.406 11.102 1 68.06 130 ILE B N 1
ATOM 2132 C CA . ILE B 1 130 ? 16.281 8.852 11.891 1 68.06 130 ILE B CA 1
ATOM 2133 C C . ILE B 1 130 ? 15.992 7.418 11.438 1 68.06 130 ILE B C 1
ATOM 2135 O O . ILE B 1 130 ? 16.047 7.113 10.242 1 68.06 130 ILE B O 1
ATOM 2139 N N . LYS B 1 131 ? 15.82 6.578 12.531 1 62.94 131 LYS B N 1
ATOM 2140 C CA . LYS B 1 131 ? 15.727 5.129 12.359 1 62.94 131 LYS B CA 1
ATOM 2141 C C . LYS B 1 131 ? 14.352 4.723 11.844 1 62.94 131 LYS B C 1
ATOM 2143 O O . LYS B 1 131 ? 13.367 5.434 12.07 1 62.94 131 LYS B O 1
ATOM 2148 N N . PRO B 1 132 ? 14.359 3.533 11.547 1 59.81 132 PRO B N 1
ATOM 2149 C CA . PRO B 1 132 ? 13.289 2.887 10.781 1 59.81 132 PRO B CA 1
ATOM 2150 C C . PRO B 1 132 ? 12.055 2.592 11.633 1 59.81 132 PRO B C 1
ATOM 2152 O O . PRO B 1 132 ? 12.164 2.398 12.844 1 59.81 132 PRO B O 1
ATOM 2155 N N . LEU B 1 133 ? 10.914 2.686 11.195 1 72.75 133 LEU B N 1
ATOM 2156 C CA . LEU B 1 133 ? 9.594 2.439 11.766 1 72.75 133 LEU B CA 1
ATOM 2157 C C . LEU B 1 133 ? 9.188 0.98 11.586 1 72.75 133 LEU B C 1
ATOM 2159 O O . LEU B 1 133 ? 8.789 0.571 10.492 1 72.75 133 LEU B O 1
ATOM 2163 N N . PRO B 1 134 ? 9.289 0.189 12.688 1 68.62 134 PRO B N 1
ATOM 2164 C CA . PRO B 1 134 ? 9.031 -1.248 12.555 1 68.62 134 PRO B CA 1
ATOM 2165 C C . PRO B 1 134 ? 7.613 -1.56 12.086 1 68.62 134 PRO B C 1
ATOM 2167 O O . PRO B 1 134 ? 7.402 -2.518 11.344 1 68.62 134 PRO B O 1
ATOM 2170 N N . SER B 1 135 ? 6.664 -0.771 12.477 1 84.38 135 SER B N 1
ATOM 2171 C CA . SER B 1 135 ? 5.277 -1.123 12.188 1 84.38 135 SER B CA 1
ATOM 2172 C C . SER B 1 135 ? 4.801 -0.471 10.898 1 84.38 135 SER B C 1
ATOM 2174 O O . SER B 1 135 ? 3.652 -0.66 10.484 1 84.38 135 SER B O 1
ATOM 2176 N N . ALA B 1 136 ? 5.699 0.13 10.195 1 92.12 136 ALA B N 1
ATOM 2177 C CA . ALA B 1 136 ? 5.25 0.943 9.07 1 92.12 136 ALA B CA 1
ATOM 2178 C C . ALA B 1 136 ? 5.184 0.116 7.785 1 92.12 136 ALA B C 1
ATOM 2180 O O . ALA B 1 136 ? 6.047 -0.728 7.539 1 92.12 136 ALA B O 1
ATOM 2181 N N . ILE B 1 137 ? 4.141 0.278 7.102 1 95.75 137 ILE B N 1
ATOM 2182 C CA . ILE B 1 137 ? 4.023 -0.174 5.719 1 95.75 137 ILE B CA 1
ATOM 2183 C C . ILE B 1 137 ? 4.172 1.016 4.773 1 95.75 137 ILE B C 1
ATOM 2185 O O . ILE B 1 137 ? 3.49 2.031 4.934 1 95.75 137 ILE B O 1
ATOM 2189 N N . LEU B 1 138 ? 5.074 0.887 3.824 1 95.94 138 LEU B N 1
ATOM 2190 C CA . LEU B 1 138 ? 5.324 1.954 2.861 1 95.94 138 LEU B CA 1
ATOM 2191 C C . LEU B 1 138 ? 4.656 1.649 1.524 1 95.94 138 LEU B C 1
ATOM 2193 O O . LEU B 1 138 ? 4.539 0.485 1.136 1 95.94 138 LEU B O 1
ATOM 2197 N N . THR B 1 139 ? 4.234 2.682 0.787 1 97.19 139 THR B N 1
ATOM 2198 C CA . THR B 1 139 ? 3.566 2.457 -0.49 1 97.19 139 THR B CA 1
ATOM 2199 C C . THR B 1 139 ? 4.238 3.258 -1.601 1 97.19 139 THR B C 1
ATOM 2201 O O . THR B 1 139 ? 3.566 3.957 -2.363 1 97.19 139 THR B O 1
ATOM 2204 N N . PRO B 1 140 ? 5.531 3.111 -1.753 1 95.5 140 PRO B N 1
ATOM 2205 C CA . PRO B 1 140 ? 6.246 3.898 -2.764 1 95.5 140 PRO B CA 1
ATOM 2206 C C . PRO B 1 140 ? 5.988 3.404 -4.184 1 95.5 140 PRO B C 1
ATOM 2208 O O . PRO B 1 140 ? 5.84 2.199 -4.406 1 95.5 140 PRO B O 1
ATOM 2211 N N . ASN B 1 141 ? 5.941 4.375 -5.102 1 93 141 ASN B N 1
ATOM 2212 C CA . ASN B 1 141 ? 6.203 4 -6.488 1 93 141 ASN B CA 1
ATOM 2213 C C . ASN B 1 141 ? 7.695 3.814 -6.746 1 93 141 ASN B C 1
ATOM 2215 O O . ASN B 1 141 ? 8.508 3.934 -5.828 1 93 141 ASN B O 1
ATOM 2219 N N . ILE B 1 142 ? 8.055 3.506 -7.883 1 88.69 142 ILE B N 1
ATOM 2220 C CA . ILE B 1 142 ? 9.438 3.137 -8.164 1 88.69 142 ILE B CA 1
ATOM 2221 C C . ILE B 1 142 ? 10.344 4.348 -7.965 1 88.69 142 ILE B C 1
ATOM 2223 O O . ILE B 1 142 ? 11.469 4.215 -7.477 1 88.69 142 ILE B O 1
ATOM 2227 N N . MET B 1 143 ? 9.875 5.492 -8.344 1 89.62 143 MET B N 1
ATOM 2228 C CA . MET B 1 143 ? 10.68 6.699 -8.164 1 89.62 143 MET B CA 1
ATOM 2229 C C . MET B 1 143 ? 10.867 7.008 -6.684 1 89.62 143 MET B C 1
ATOM 2231 O O . MET B 1 143 ? 11.977 7.309 -6.242 1 89.62 143 MET B O 1
ATOM 2235 N N . GLU B 1 144 ? 9.805 6.887 -5.949 1 92.75 144 GLU B N 1
ATOM 2236 C CA . GLU B 1 144 ? 9.883 7.098 -4.508 1 92.75 144 GLU B CA 1
ATOM 2237 C C . GLU B 1 144 ? 10.781 6.055 -3.844 1 92.75 144 GLU B C 1
ATOM 2239 O O . GLU B 1 144 ? 11.547 6.375 -2.938 1 92.75 144 GLU B O 1
ATOM 2244 N N . PHE B 1 145 ? 10.664 4.895 -4.309 1 91.12 145 PHE B N 1
ATOM 2245 C CA . PHE B 1 145 ? 11.5 3.812 -3.791 1 91.12 145 PHE B CA 1
ATOM 2246 C C . PHE B 1 145 ? 12.977 4.109 -4.02 1 91.12 145 PHE B C 1
ATOM 2248 O O . PHE B 1 145 ? 13.789 3.965 -3.104 1 91.12 145 PHE B O 1
ATOM 2255 N N . SER B 1 146 ? 13.273 4.461 -5.176 1 89.69 146 SER B N 1
ATOM 2256 C CA . SER B 1 146 ? 14.656 4.785 -5.527 1 89.69 146 SER B CA 1
ATOM 2257 C C . SER B 1 146 ? 15.203 5.895 -4.637 1 89.69 146 SER B C 1
ATOM 2259 O O . SER B 1 146 ? 16.344 5.816 -4.168 1 89.69 146 SER B O 1
ATOM 2261 N N . ARG B 1 147 ? 14.414 6.863 -4.367 1 90.62 147 ARG B N 1
ATOM 2262 C CA . ARG B 1 147 ? 14.836 7.977 -3.525 1 90.62 147 ARG B CA 1
ATOM 2263 C C . ARG B 1 147 ? 15.094 7.516 -2.096 1 90.62 147 ARG B C 1
ATOM 2265 O O . ARG B 1 147 ? 16.078 7.93 -1.472 1 90.62 147 ARG B O 1
ATOM 2272 N N . LEU B 1 148 ? 14.195 6.734 -1.622 1 90.56 148 LEU B N 1
ATOM 2273 C CA . LEU B 1 148 ? 14.352 6.203 -0.272 1 90.56 148 LEU B CA 1
ATOM 2274 C C . LEU B 1 148 ? 15.617 5.363 -0.158 1 90.56 148 LEU B C 1
ATOM 2276 O O . LEU B 1 148 ? 16.344 5.465 0.83 1 90.56 148 LEU B O 1
ATOM 2280 N N . CYS B 1 149 ? 15.883 4.559 -1.177 1 88.44 149 CYS B N 1
ATOM 2281 C CA . CYS B 1 149 ? 17.062 3.711 -1.18 1 88.44 149 CYS B CA 1
ATOM 2282 C C . CYS B 1 149 ? 18.344 4.551 -1.2 1 88.44 149 CYS B C 1
ATOM 2284 O O . CYS B 1 149 ? 19.281 4.27 -0.465 1 88.44 149 CYS B O 1
ATOM 2286 N N . GLU B 1 150 ? 18.312 5.523 -2.018 1 88.88 150 GLU B N 1
ATOM 2287 C CA . GLU B 1 150 ? 19.469 6.398 -2.123 1 88.88 150 GLU B CA 1
ATOM 2288 C C . GLU B 1 150 ? 19.781 7.066 -0.786 1 88.88 150 GLU B C 1
ATOM 2290 O O . GLU B 1 150 ? 20.953 7.148 -0.384 1 88.88 150 GLU B O 1
ATOM 2295 N N . SER B 1 151 ? 18.797 7.523 -0.178 1 86.25 151 SER B N 1
ATOM 2296 C CA . SER B 1 151 ? 18.984 8.18 1.111 1 86.25 151 SER B CA 1
ATOM 2297 C C . SER B 1 151 ? 19.484 7.199 2.166 1 86.25 151 SER B C 1
ATOM 2299 O O . SER B 1 151 ? 20.297 7.559 3.012 1 86.25 151 SER B O 1
ATOM 2301 N N . ALA B 1 152 ? 19 6.031 2.129 1 82.75 152 ALA B N 1
ATOM 2302 C CA . ALA B 1 152 ? 19.422 5.008 3.086 1 82.75 152 ALA B CA 1
ATOM 2303 C C . ALA B 1 152 ? 20.875 4.621 2.879 1 82.75 152 ALA B C 1
ATOM 2305 O O . ALA B 1 152 ? 21.594 4.355 3.844 1 82.75 152 ALA B O 1
ATOM 2306 N N . LEU B 1 153 ? 21.281 4.59 1.658 1 78.5 153 LEU B N 1
ATOM 2307 C CA . LEU B 1 153 ? 22.656 4.238 1.323 1 78.5 153 LEU B CA 1
ATOM 2308 C C . LEU B 1 153 ? 23.625 5.348 1.736 1 78.5 153 LEU B C 1
ATOM 2310 O O . LEU B 1 153 ? 24.719 5.07 2.211 1 78.5 153 LEU B O 1
ATOM 2314 N N . ASN B 1 154 ? 23.219 6.461 1.448 1 75 154 ASN B N 1
ATOM 2315 C CA . ASN B 1 154 ? 24.078 7.586 1.78 1 75 154 ASN B CA 1
ATOM 2316 C C . ASN B 1 154 ? 24.25 7.734 3.289 1 75 154 ASN B C 1
ATOM 2318 O O . ASN B 1 154 ? 25.266 8.25 3.754 1 75 154 ASN B O 1
ATOM 2322 N N . GLU B 1 155 ? 23.297 7.371 3.994 1 63.97 155 GLU B N 1
ATOM 2323 C CA . GLU B 1 155 ? 23.406 7.441 5.449 1 63.97 155 GLU B CA 1
ATOM 2324 C C . GLU B 1 155 ? 24.266 6.312 5.992 1 63.97 155 GLU B C 1
ATOM 2326 O O . GLU B 1 155 ? 24.969 6.484 6.992 1 63.97 155 GLU B O 1
ATOM 2331 N N . LYS B 1 156 ? 24.203 5.016 5.387 1 59.75 156 LYS B N 1
ATOM 2332 C CA . LYS B 1 156 ? 25.078 3.941 5.84 1 59.75 156 LYS B CA 1
ATOM 2333 C C . LYS B 1 156 ? 26.516 4.199 5.434 1 59.75 156 LYS B C 1
ATOM 2335 O O . LYS B 1 156 ? 27.453 3.693 6.066 1 59.75 156 LYS B O 1
ATOM 2340 N N . GLY B 1 157 ? 26.844 4.789 4.34 1 43.41 157 GLY B N 1
ATOM 2341 C CA . GLY B 1 157 ? 28.203 5.129 3.947 1 43.41 157 GLY B CA 1
ATOM 2342 C C . GLY B 1 157 ? 28.828 6.211 4.809 1 43.41 157 GLY B C 1
ATOM 2343 O O . GLY B 1 157 ? 29.938 6.664 4.543 1 43.41 157 GLY B O 1
ATOM 2344 N N . VAL B 1 158 ? 28.109 6.957 5.684 1 31.02 158 VAL B N 1
ATOM 2345 C CA . VAL B 1 158 ? 28.844 7.758 6.652 1 31.02 158 VAL B CA 1
ATOM 2346 C C . VAL B 1 158 ? 29.141 6.922 7.898 1 31.02 158 VAL B C 1
ATOM 2348 O O . VAL B 1 158 ? 28.312 6.09 8.305 1 31.02 158 VAL B O 1
#

Foldseek 3Di:
DCPCPCPPQASWEEEEEAFDLVFLVQSLCVQVVCVVVRHPAYEYEAAQNNQVVSCVVDVRHHYHHDQDLVVVLVVCVRGQEYEYARHHDQDPVNLVSLVSVLVSCQVPVHQYEYEHRNLVSVLVVLLVPDDDRPRYDYDDDPVSVVSSVVSNVVSVPD/DCPCPCPPQASWEEEEEAFDLVFLVQSLCVQVVCVVVRHPAYEYEAAQNNQVVSCVVDVRHHYHHDQDLVVVLVVCVRGQEYEYARHHDQDPVNLVSLVSVLVSCQVPVHQYEYEHRNLVSVLVVLLVPDDDRPRYDYDDDPVSVVSSVVSNVVSVVD

Radius of gyration: 19.6 Å; Cα contacts (8 Å, |Δi|>4): 625; chains: 2; bounding box: 51×52×44 Å

Secondary structure (DSSP, 8-state):
------BTTB--EEEEE---SS--HHHHHHHHHHHHTT-SEEEEEE-GGGHHHHHHH-TTSEEEE---HHHHHHHHTT-SEEEE-TT----GGGHHHHHHHHHHHHHHT--EEE-THHHHHHHHHHHTTPPP-TTEEE--BHHHHHHHHHHHHHHHT-/------BTTB--EEEEE---SS--HHHHHHHHHHHHTT-SEEEEEE-GGGHHHHHHH-TTSEEEE---HHHHHHHHTT-SEEEE-TT----GGGHHHHHHHHHHHHHHT--EEE-THHHHHHHHHHHTTPPP-TTEEE--BHHHHHHHHHHHHHHHT-

Organism: Oesophagostomum dentatum (NCBI:txid61180)

Sequence (316 aa):
STGTVCFQGSCGKIAVIGGSVEYVGAPYFAAISALKLGADLAYVICAPEAAPVIKSFSPELIVHPGLDPDSVIPKLERMDAIVMGPGLGRSPQVEPLFSKVVEFVQKKNIPFVMDGDGLWFLNESIRSGIKPLPSAILTPNIMEFSRLCESALNEKGVSTGTVCFQGSCGKIAVIGGSVEYVGAPYFAAISALKLGADLAYVICAPEAAPVIKSFSPELIVHPGLDPDSVIPKLERMDAIVMGPGLGRSPQVEPLFSKVVEFVQKKNIPFVMDGDGLWFLNESIRSGIKPLPSAILTPNIMEFSRLCESALNEKGV

Solvent-accessible surface area (backbone atoms only — not comparable to full-atom values): 16212 Å² total; per-residue (Å²): 132,81,69,82,58,59,50,95,75,56,40,42,33,37,36,26,40,17,14,19,79,90,27,40,62,48,27,47,52,57,32,52,50,42,41,63,71,44,30,69,42,30,30,38,34,17,32,57,80,19,34,67,62,44,47,66,76,39,88,81,53,45,70,43,62,43,63,48,47,86,68,44,55,71,63,52,74,72,42,56,30,39,35,34,9,33,33,39,58,85,55,76,81,46,49,64,27,53,53,52,49,52,52,49,36,63,72,68,66,38,48,29,36,31,28,65,39,32,46,52,53,48,35,56,37,30,57,69,66,53,78,85,51,78,53,31,31,34,48,36,37,42,69,54,42,51,51,41,36,51,28,51,50,60,56,60,69,107,130,83,69,82,60,59,48,96,75,55,41,42,31,37,36,28,38,17,14,19,78,90,27,41,60,49,27,47,52,57,31,52,50,42,42,64,72,45,29,69,42,31,30,36,34,16,32,58,81,18,34,68,62,46,46,68,74,39,87,80,53,46,69,42,61,43,64,49,46,85,66,45,55,70,62,52,74,72,42,56,30,40,37,34,9,32,33,38,57,85,55,76,80,47,48,65,27,51,53,52,50,53,52,49,37,65,75,66,65,37,49,29,37,31,28,66,41,32,46,53,53,47,35,56,38,31,57,71,67,55,78,84,49,78,53,30,30,37,49,36,37,42,68,52,41,50,51,42,37,52,30,51,48,58,47,66,75,98

Nearest PDB structures (foldseek):
  6efx-assembly1_A  TM=9.098E-01  e=1.051E-12  Cryptococcus neoformans H99
  6efw-assembly1_A  TM=9.172E-01  e=5.588E-12  Cryptococcus neoformans H99
  2r3b-assembly1_B  TM=8.572E-01  e=1.032E-08  Enterococcus faecalis V583
  3bgk-assembly1_A  TM=8.874E-01  e=3.732E-08  Streptococcus mutans
  6v33-assembly1_B  TM=3.667E-01  e=1.132E+00  Pseudomonas congelans

InterPro domains:
  IPR000631 ATP/ADP-dependent (S)-NAD(P)H-hydrate dehydratase [PF01256] (15-154)
  IPR000631 ATP/ADP-dependent (S)-NAD(P)H-hydrate dehydratase [PS51383] (1-158)
  IPR000631 ATP/ADP-dependent (S)-NAD(P)H-hydrate dehydratase [cd01171] (9-155)
  IPR029056 Ribokinase-like [G3DSA:3.40.1190.20] (7-157)
  IPR029056 Ribokinase-like [SSF53613] (8-155)